Protein AF-A0ABD3D4W1-F1 (afdb_monomer)

Foldseek 3Di:
DDDPPPPDDDPDDCPVPDDPDDDDPDDDDDDDDDDDDDDDDDDDDDDDDDDDDDPDDDCDDDDDPPDDPDDPPPPDPPPDDDDPCDVVNVVVVVVVVVVVVVVVVVVVVVVVVVVVVVVVVVVVVVPDDDDDDPDPDPPPWDKAWEWEDDPPDIDIDIDTQPDFQLVVLVVVCVVVVHDSVQKFKDFPNHTRDRRDGNVNVVDHHHGYIYIDGDDD

Sequence (216 aa):
MDDPNEEFEPLFDYTRIQPVEFVCIDDDPDDSIFIPKKRKLSDSEEEKKEKKDVNVIDCDDKEDDEKDWLPPPKDLNYNPKTYEEDSTLKALRLKRRELASITESADEMIRAVEESVRKNLSAALQSSPEPKPVTKKTVERSKIVISIQEKETLKQFRVYKDDKFERLFKMYADRSKLDVKNLVFCFDGDKVSPAGTPDSLGMEDDDIIEVNVKSS

Organism: NCBI:txid1961234

pLDDT: mean 72.59, std 22.04, range [27.38, 97.12]

Radius of gyration: 36.32 Å; Cα contacts (8 Å, |Δi|>4): 130; chains: 1; bounding box: 86×100×62 Å

InterPro domains:
  IPR022617 Rad60/SUMO-like domain [PF11976] (144-212)
  IPR029071 Ubiquitin-like domain superfamily [SSF54236] (128-213)

Secondary structure (DSSP, 8-state):
---TT-S---SS-GGGTS-S--------------PPP----------------------------TT--SPPPP--------PPPPHHHHHHHHHHHHHHHHHHHHHHHHHHHHHHHHHHHHHHTTS---------------EEEEEEEETTEEEEEEEETTS-HHHHHHHHHHHHT--GGGEEEEETTEE--TT--HHHHT--SS-EEEEEE---

Solvent-accessible surface area (backbone atoms only — not comparable to full-atom values): 14628 Å² total; per-residue (Å²): 142,79,69,93,81,76,80,68,84,70,96,63,81,55,85,86,71,62,72,93,75,78,78,80,89,70,97,75,97,82,86,89,84,89,84,88,82,87,88,87,80,87,87,88,88,82,92,84,92,80,88,79,86,82,79,81,78,82,85,74,90,76,85,90,74,91,80,67,98,60,81,78,82,75,89,68,86,71,76,81,72,83,70,74,76,52,67,65,62,51,50,51,54,50,52,54,51,53,53,51,55,50,53,56,54,50,54,51,53,52,51,52,52,51,50,51,50,52,52,53,54,56,54,62,69,74,75,65,82,87,85,80,92,79,76,83,64,85,71,86,73,56,68,34,38,37,28,37,37,47,94,88,48,77,46,79,46,80,46,40,36,84,45,46,36,46,61,56,49,47,58,47,20,71,70,73,74,47,64,62,87,43,52,44,45,26,43,99,84,42,76,62,54,49,86,40,29,41,54,85,69,70,62,56,71,68,41,65,33,42,51,47,72,61,82,129

Structure (mmCIF, N/CA/C/O backbone):
data_AF-A0ABD3D4W1-F1
#
_entry.id   AF-A0ABD3D4W1-F1
#
loop_
_atom_site.group_PDB
_atom_site.id
_atom_site.type_symbol
_atom_site.label_atom_id
_atom_site.label_alt_id
_atom_site.label_comp_id
_atom_site.label_asym_id
_atom_site.label_entity_id
_atom_site.label_seq_id
_atom_site.pdbx_PDB_ins_code
_atom_site.Cartn_x
_atom_site.Cartn_y
_atom_site.Cartn_z
_atom_site.occupancy
_atom_site.B_iso_or_equiv
_atom_site.auth_seq_id
_atom_site.auth_comp_id
_atom_site.auth_asym_id
_atom_site.auth_atom_id
_atom_site.pdbx_PDB_model_num
ATOM 1 N N . MET A 1 1 ? 1.641 25.824 36.115 1.00 43.53 1 MET A N 1
ATOM 2 C CA . MET A 1 1 ? 2.038 27.243 36.186 1.00 43.53 1 MET A CA 1
ATOM 3 C C . MET A 1 1 ? 3.064 27.395 35.100 1.00 43.53 1 MET A C 1
ATOM 5 O O . MET A 1 1 ? 4.192 26.967 35.295 1.00 43.53 1 MET A O 1
ATOM 9 N N . ASP A 1 2 ? 2.604 27.840 33.944 1.00 49.03 2 ASP A N 1
ATOM 10 C CA . ASP A 1 2 ? 3.265 27.627 32.666 1.00 49.03 2 ASP A CA 1
ATOM 11 C C . ASP A 1 2 ? 3.249 29.002 31.997 1.00 49.03 2 ASP A C 1
ATOM 13 O O . ASP A 1 2 ? 2.173 29.529 31.705 1.00 49.03 2 ASP A O 1
ATOM 17 N N . ASP A 1 3 ? 4.413 29.646 31.919 1.00 59.91 3 ASP A N 1
ATOM 18 C CA . ASP A 1 3 ? 4.513 31.054 31.534 1.00 59.91 3 ASP A CA 1
ATOM 19 C C . ASP A 1 3 ? 4.422 31.188 30.002 1.00 59.91 3 ASP A C 1
ATOM 21 O O . ASP A 1 3 ? 5.289 30.677 29.291 1.00 59.91 3 ASP A O 1
ATOM 25 N N . PRO A 1 4 ? 3.415 31.893 29.449 1.00 59.75 4 PRO A N 1
ATOM 26 C CA . PRO A 1 4 ? 3.169 31.948 28.003 1.00 59.75 4 PRO A CA 1
ATOM 27 C C . PRO A 1 4 ? 4.172 32.831 27.234 1.00 59.75 4 PRO A C 1
ATOM 29 O O . PRO A 1 4 ? 3.931 33.167 26.080 1.00 59.75 4 PRO A O 1
ATOM 32 N N . ASN A 1 5 ? 5.275 33.234 27.872 1.00 59.19 5 ASN A N 1
ATOM 33 C CA . ASN A 1 5 ? 6.341 34.055 27.293 1.00 59.19 5 ASN A CA 1
ATOM 34 C C . ASN A 1 5 ? 7.654 33.276 27.073 1.00 59.19 5 ASN A C 1
ATOM 36 O O . ASN A 1 5 ? 8.629 33.869 26.623 1.00 59.19 5 ASN A O 1
ATOM 40 N N . GLU A 1 6 ? 7.708 31.978 27.396 1.00 57.28 6 GLU A N 1
ATOM 41 C CA . GLU A 1 6 ? 8.923 31.150 27.256 1.00 57.28 6 GLU A CA 1
ATOM 42 C C . GLU A 1 6 ? 8.988 30.395 25.902 1.00 57.28 6 GLU A C 1
ATOM 44 O O . GLU A 1 6 ? 9.827 29.518 25.690 1.00 57.28 6 GLU A O 1
ATOM 49 N N . GLU A 1 7 ? 8.126 30.757 24.942 1.00 61.84 7 GLU A N 1
ATOM 50 C CA . GLU A 1 7 ? 8.152 30.227 23.573 1.00 61.84 7 GLU A CA 1
ATOM 51 C C . GLU A 1 7 ? 9.265 30.866 22.717 1.00 61.84 7 GLU A C 1
ATOM 53 O O . GLU A 1 7 ? 9.063 31.835 21.991 1.00 61.84 7 GLU A O 1
ATOM 58 N N . PHE A 1 8 ? 10.431 30.215 22.757 1.00 58.78 8 PHE A N 1
ATOM 59 C CA . PHE A 1 8 ? 11.504 30.251 21.752 1.00 58.78 8 PHE A CA 1
ATOM 60 C C . PHE A 1 8 ? 12.235 31.591 21.539 1.00 58.78 8 PHE A C 1
ATOM 62 O O . PHE A 1 8 ? 11.973 32.335 20.592 1.00 58.78 8 PHE A O 1
ATOM 69 N N . GLU A 1 9 ? 13.312 31.804 22.306 1.00 66.00 9 GLU A N 1
ATOM 70 C CA . GLU A 1 9 ? 14.408 32.671 21.851 1.00 66.00 9 GLU A CA 1
ATOM 71 C C . GLU A 1 9 ? 14.934 32.187 20.477 1.00 66.00 9 GLU A C 1
ATOM 73 O O . GLU A 1 9 ? 15.235 30.996 20.320 1.00 66.00 9 GLU A O 1
ATOM 78 N N . PRO A 1 10 ? 15.073 33.066 19.464 1.00 71.69 10 PRO A N 1
ATOM 79 C CA . PRO A 1 10 ? 15.581 32.663 18.157 1.00 71.69 10 PRO A CA 1
ATOM 80 C C . PRO A 1 10 ? 17.016 32.125 18.223 1.00 71.69 10 PRO A C 1
ATOM 82 O O . PRO A 1 10 ? 17.944 32.834 18.607 1.00 71.69 10 PRO A O 1
ATOM 85 N N . LEU A 1 11 ? 17.221 30.894 17.738 1.00 73.44 11 LEU A N 1
ATOM 86 C CA . LEU A 1 11 ? 18.540 30.241 17.652 1.00 73.44 11 LEU A CA 1
ATOM 87 C C . LEU A 1 11 ? 19.570 31.038 16.817 1.00 73.44 11 LEU A C 1
ATOM 89 O O . LEU A 1 11 ? 20.776 30.813 16.932 1.00 73.44 11 LEU A O 1
ATOM 93 N N . PHE A 1 12 ? 19.101 31.970 15.983 1.00 65.25 12 PHE A N 1
ATOM 94 C CA . PHE A 1 12 ? 19.920 32.861 15.169 1.00 65.25 12 PHE A CA 1
ATOM 95 C C . PHE A 1 12 ? 19.503 34.321 15.376 1.00 65.25 12 PHE A C 1
ATOM 97 O O . PHE A 1 12 ? 18.323 34.663 15.326 1.00 65.25 12 PHE A O 1
ATOM 104 N N . ASP A 1 13 ? 20.492 35.192 15.569 1.00 76.44 13 ASP A N 1
ATOM 105 C CA . ASP A 1 13 ? 20.298 36.634 15.721 1.00 76.44 13 ASP A CA 1
ATOM 106 C C . ASP A 1 13 ? 20.050 37.308 14.359 1.00 76.44 13 ASP A C 1
ATOM 108 O O . ASP A 1 13 ? 20.982 37.629 13.615 1.00 76.44 13 ASP A O 1
ATOM 112 N N . TYR A 1 14 ? 18.774 37.543 14.050 1.00 71.50 14 TYR A N 1
ATOM 113 C CA . TYR A 1 14 ? 18.337 38.195 12.814 1.00 71.50 14 TYR A CA 1
ATOM 114 C C . TYR A 1 14 ? 18.565 39.717 12.779 1.00 71.50 14 TYR A C 1
ATOM 116 O O . TYR A 1 14 ? 18.449 40.310 11.704 1.00 71.50 14 TYR A O 1
ATOM 124 N N . THR A 1 15 ? 18.944 40.368 13.891 1.00 70.06 15 THR A N 1
ATOM 125 C CA . THR A 1 15 ? 19.114 41.841 13.938 1.00 70.06 15 THR A CA 1
ATOM 126 C C . THR A 1 15 ? 20.213 42.349 13.001 1.00 70.06 15 THR A C 1
ATOM 128 O O . THR A 1 15 ? 20.199 43.505 12.587 1.00 70.06 15 THR A O 1
ATOM 131 N N . ARG A 1 16 ? 21.148 41.469 12.621 1.00 69.44 16 ARG A N 1
ATOM 132 C CA . ARG A 1 16 ? 22.253 41.747 11.691 1.00 69.44 16 ARG A CA 1
ATOM 133 C C . ARG A 1 16 ? 21.932 41.470 10.217 1.00 69.44 16 ARG A C 1
ATOM 135 O O . ARG A 1 16 ? 22.814 41.652 9.382 1.00 69.44 16 ARG A O 1
ATOM 142 N N . ILE A 1 17 ? 20.719 41.006 9.898 1.00 62.66 1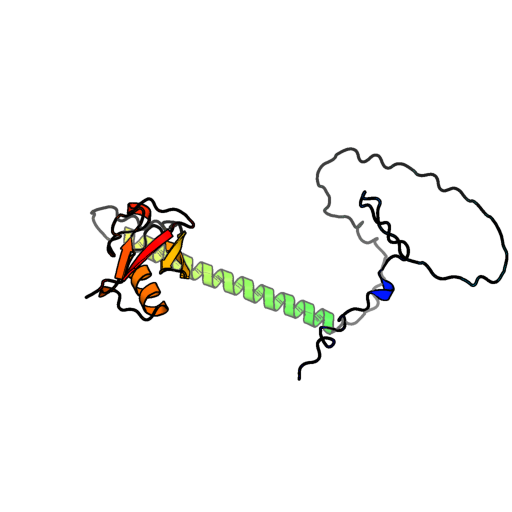7 ILE A N 1
ATOM 143 C CA . ILE A 1 17 ? 20.343 40.537 8.548 1.00 62.66 17 ILE A CA 1
ATOM 144 C C . ILE A 1 17 ? 19.044 41.172 8.020 1.00 62.66 17 ILE A C 1
ATOM 146 O O . ILE A 1 17 ? 18.783 41.112 6.821 1.00 62.66 17 ILE A O 1
ATOM 150 N N . GLN A 1 18 ? 18.229 41.797 8.875 1.00 60.06 18 GLN A N 1
ATOM 151 C CA . GLN A 1 18 ? 17.036 42.519 8.426 1.00 60.06 18 GLN A CA 1
ATOM 152 C C . G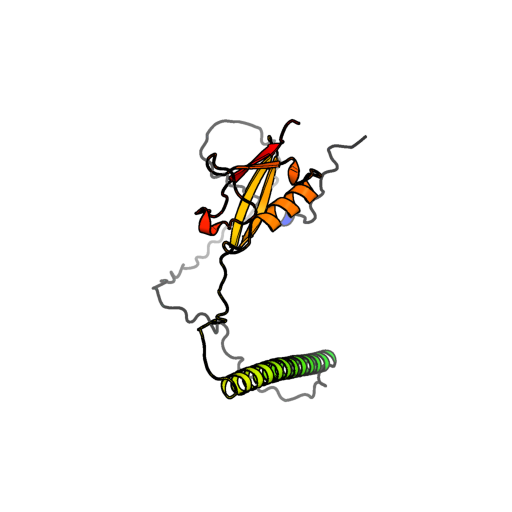LN A 1 18 ? 17.410 43.859 7.757 1.00 60.06 18 GLN A C 1
ATOM 154 O O . GLN A 1 18 ? 18.154 44.645 8.351 1.00 60.06 18 GLN A O 1
ATOM 159 N N . PRO A 1 19 ? 16.901 44.161 6.545 1.00 63.44 19 PRO A N 1
ATOM 160 C CA . PRO A 1 19 ? 17.064 45.477 5.939 1.00 63.44 19 PRO A CA 1
ATOM 161 C C . PRO A 1 19 ? 16.278 46.529 6.734 1.00 63.44 19 PRO A C 1
ATOM 163 O O . PRO A 1 19 ? 15.144 46.299 7.144 1.00 63.44 19 PRO A O 1
ATOM 166 N N . VAL A 1 20 ? 16.881 47.705 6.927 1.00 59.28 20 VAL A N 1
ATOM 167 C CA . VAL A 1 20 ? 16.310 48.808 7.731 1.00 59.28 20 VAL A CA 1
ATOM 168 C C . VAL A 1 20 ? 15.102 49.472 7.047 1.00 59.28 20 VAL A C 1
ATOM 170 O O . VAL A 1 20 ? 14.309 50.146 7.701 1.00 59.28 20 VAL A O 1
ATOM 173 N N . GLU A 1 21 ? 14.944 49.271 5.740 1.00 56.22 21 GLU A N 1
ATOM 174 C CA . GLU A 1 21 ? 13.877 49.840 4.917 1.00 56.22 21 GLU A CA 1
ATOM 175 C C . GLU A 1 21 ? 12.943 48.720 4.435 1.00 56.22 21 GLU A C 1
ATOM 177 O O . GLU A 1 21 ? 13.136 48.120 3.378 1.00 56.22 21 GLU A O 1
ATOM 182 N N . PHE A 1 22 ? 11.951 48.392 5.267 1.00 50.75 22 PHE A N 1
ATOM 183 C CA . PHE A 1 22 ? 10.931 47.393 4.953 1.00 50.75 22 PHE A CA 1
ATOM 184 C C . PHE A 1 22 ? 9.854 48.026 4.063 1.00 50.75 22 PHE A C 1
ATOM 186 O O . PHE A 1 22 ? 8.933 48.685 4.547 1.00 50.75 22 PHE A O 1
ATOM 193 N N . VAL A 1 23 ? 9.990 47.859 2.747 1.00 49.91 23 VAL A N 1
ATOM 194 C CA . VAL A 1 23 ? 9.000 48.341 1.777 1.00 49.91 23 VAL A CA 1
ATOM 195 C C . VAL A 1 23 ? 7.825 47.362 1.744 1.00 49.91 23 VAL A C 1
ATOM 197 O O . VAL A 1 23 ? 7.883 46.346 1.053 1.00 49.91 23 VAL A O 1
ATOM 200 N N . CYS A 1 24 ? 6.756 47.662 2.485 1.00 43.84 24 CYS 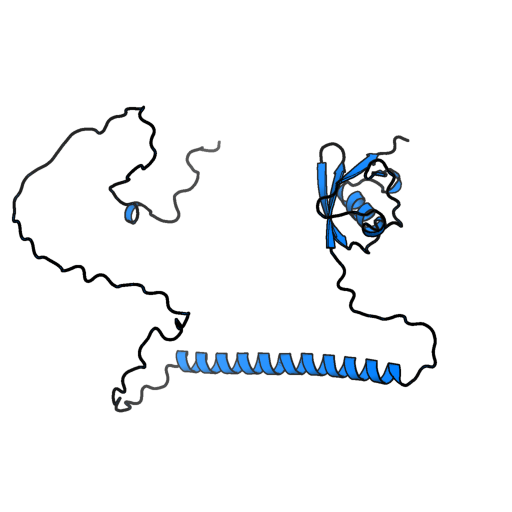A N 1
ATOM 201 C CA . CYS A 1 24 ? 5.478 46.972 2.313 1.00 43.84 24 CYS A CA 1
ATOM 202 C C . CYS A 1 24 ? 4.941 47.257 0.902 1.00 43.84 24 CYS A C 1
ATOM 204 O O . CYS A 1 24 ? 4.532 48.380 0.613 1.00 43.84 24 CYS A O 1
ATOM 206 N N . ILE A 1 25 ? 4.950 46.243 0.036 1.00 49.16 25 ILE A N 1
ATOM 207 C CA . ILE A 1 25 ? 4.236 46.247 -1.245 1.00 49.16 25 ILE A CA 1
ATOM 208 C C . ILE A 1 25 ? 2.981 45.391 -1.051 1.00 49.16 25 ILE A C 1
ATOM 210 O O . ILE A 1 25 ? 2.917 44.256 -1.507 1.00 49.16 25 ILE A O 1
ATOM 214 N N . ASP A 1 26 ? 2.017 45.955 -0.329 1.00 43.00 26 ASP A N 1
ATOM 215 C CA . ASP A 1 26 ? 0.630 45.496 -0.252 1.00 43.00 26 ASP A CA 1
ATOM 216 C C . ASP A 1 26 ? -0.263 46.746 -0.285 1.00 43.00 26 ASP A C 1
ATOM 218 O O . ASP A 1 26 ? 0.057 47.767 0.329 1.00 43.00 26 ASP A O 1
ATOM 222 N N . ASP A 1 27 ? -1.325 46.696 -1.088 1.00 52.53 27 ASP A N 1
ATOM 223 C CA . ASP A 1 27 ? -1.977 47.873 -1.685 1.00 52.53 27 ASP A CA 1
ATOM 224 C C . ASP A 1 27 ? -3.339 48.176 -1.026 1.00 52.53 27 ASP A C 1
ATOM 226 O O . ASP A 1 27 ? -4.375 48.184 -1.689 1.00 52.53 27 ASP A O 1
ATOM 230 N N . ASP A 1 28 ? -3.343 48.374 0.301 1.00 53.50 28 ASP A N 1
ATOM 231 C CA . ASP A 1 28 ? -4.562 48.603 1.101 1.00 53.50 28 ASP A CA 1
ATOM 232 C C . ASP A 1 28 ? -4.411 49.813 2.067 1.00 53.50 28 ASP A C 1
ATOM 234 O O . ASP A 1 28 ? -3.527 49.803 2.931 1.00 53.50 28 ASP A O 1
ATOM 238 N N . PRO A 1 29 ? -5.217 50.893 1.936 1.00 48.88 29 PRO A N 1
ATOM 239 C CA . PRO A 1 29 ? -4.910 52.190 2.549 1.00 48.88 29 PRO A CA 1
ATOM 240 C C . PRO A 1 29 ? -5.742 52.554 3.800 1.00 48.88 29 PRO A C 1
ATOM 242 O O . PRO A 1 29 ? -6.366 53.616 3.815 1.00 48.88 29 PRO A O 1
ATOM 245 N N . ASP A 1 30 ? -5.728 51.745 4.867 1.00 50.22 30 ASP A N 1
ATOM 246 C CA . ASP A 1 30 ? -6.161 52.218 6.202 1.00 50.22 30 ASP A CA 1
ATOM 247 C C . ASP A 1 30 ? -5.627 51.349 7.366 1.00 50.22 30 ASP A C 1
ATOM 249 O O . ASP A 1 30 ? -6.155 50.276 7.641 1.00 50.22 30 ASP A O 1
ATOM 253 N N . ASP A 1 31 ? -4.585 51.815 8.070 1.00 40.12 31 ASP A N 1
ATOM 254 C CA . ASP A 1 31 ? -4.691 52.170 9.501 1.00 40.12 31 ASP A CA 1
ATOM 255 C C . ASP A 1 31 ? -3.446 52.962 9.978 1.00 40.12 31 ASP A C 1
ATOM 257 O O . ASP A 1 31 ? -2.369 52.899 9.382 1.00 40.12 31 ASP A O 1
ATOM 261 N N . SER A 1 32 ? -3.568 53.742 11.057 1.00 50.78 32 SER A N 1
ATOM 262 C CA . SER A 1 32 ? -2.521 54.675 11.524 1.00 50.78 32 SER A CA 1
ATOM 263 C C . SER A 1 32 ? -1.944 54.327 12.898 1.00 50.78 32 SER A C 1
ATOM 265 O O . SER A 1 32 ? -2.679 54.380 13.878 1.00 50.78 32 SER A O 1
ATOM 267 N N . ILE A 1 33 ? -0.611 54.178 13.041 1.00 38.72 33 ILE A N 1
ATOM 268 C CA . ILE A 1 33 ? 0.068 54.342 14.350 1.00 38.72 33 ILE A CA 1
ATOM 269 C C . ILE A 1 33 ? 1.526 54.871 14.268 1.00 38.72 33 ILE A C 1
ATOM 271 O O . ILE A 1 33 ? 2.430 54.285 13.686 1.00 38.72 33 ILE A O 1
ATOM 275 N N . PHE A 1 34 ? 1.716 56.028 14.912 1.00 37.28 34 PHE A N 1
ATOM 276 C CA . PHE A 1 34 ? 2.912 56.628 15.534 1.00 37.28 34 PHE A CA 1
ATOM 277 C C . PHE A 1 34 ? 4.344 56.133 15.216 1.00 37.28 34 PHE A C 1
ATOM 279 O O . PHE A 1 34 ? 4.812 55.139 15.764 1.00 37.28 34 PHE A O 1
ATOM 286 N N . ILE A 1 35 ? 5.141 57.027 14.607 1.00 42.09 35 ILE A N 1
ATOM 287 C CA . ILE A 1 35 ? 6.609 57.079 14.778 1.00 42.09 35 ILE A CA 1
ATOM 288 C C . ILE A 1 35 ? 6.973 58.233 15.748 1.00 42.09 35 ILE A C 1
ATOM 290 O O . ILE A 1 35 ? 6.678 59.398 15.449 1.00 42.09 35 ILE A O 1
ATOM 294 N N . PRO A 1 36 ? 7.602 57.973 16.915 1.00 35.47 36 PRO A N 1
ATOM 295 C CA . PRO A 1 36 ? 7.982 59.013 17.879 1.00 35.47 36 PRO A CA 1
ATOM 296 C C . PRO A 1 36 ? 9.224 59.836 17.466 1.00 35.47 36 PRO A C 1
ATOM 298 O O . PRO A 1 36 ? 9.997 59.482 16.581 1.00 35.47 36 PRO A O 1
ATOM 301 N N . LYS A 1 37 ? 9.403 61.004 18.102 1.00 38.66 37 LYS A N 1
ATOM 302 C CA . LYS A 1 37 ? 10.234 62.125 17.608 1.00 38.66 37 LYS A CA 1
ATOM 303 C C . LYS A 1 37 ? 11.656 62.223 18.195 1.00 38.66 37 LYS A C 1
ATOM 305 O O . LYS A 1 37 ? 11.811 62.236 19.410 1.00 38.66 37 LYS A O 1
ATOM 310 N N . LYS A 1 38 ? 12.604 62.616 17.320 1.00 33.72 38 LYS A N 1
ATOM 311 C CA . LYS A 1 38 ? 13.902 63.304 17.586 1.00 33.72 38 LYS A CA 1
ATOM 312 C C . LYS A 1 38 ? 14.990 62.459 18.292 1.00 33.72 38 LYS A C 1
ATOM 314 O O . LYS A 1 38 ? 14.743 61.778 19.274 1.00 33.72 38 LYS A O 1
ATOM 319 N N . ARG A 1 39 ? 16.269 62.564 17.908 1.00 32.22 39 ARG A N 1
ATOM 320 C CA . ARG A 1 39 ? 17.043 63.792 17.604 1.00 32.22 39 ARG A CA 1
ATOM 321 C C . ARG A 1 39 ? 18.070 63.574 16.481 1.00 32.22 39 ARG A C 1
ATOM 323 O O . ARG A 1 39 ? 18.621 62.489 16.370 1.00 32.22 39 ARG A O 1
ATOM 330 N N . LYS A 1 40 ? 18.394 64.643 15.744 1.00 35.31 40 LYS A N 1
ATOM 331 C CA . LYS A 1 40 ? 19.568 64.742 14.860 1.00 35.31 40 LYS A CA 1
ATOM 332 C C . LYS A 1 40 ? 20.513 65.822 15.401 1.00 35.31 40 LYS A C 1
ATOM 334 O O . LYS A 1 40 ? 20.040 66.863 15.854 1.00 35.31 40 LYS A O 1
ATOM 339 N N . LEU A 1 41 ? 21.815 65.557 15.349 1.00 31.28 41 LEU A N 1
ATOM 340 C CA . LEU A 1 41 ? 22.905 66.527 15.503 1.00 31.28 41 LEU A CA 1
ATOM 341 C C . LEU A 1 41 ? 23.650 66.637 14.155 1.00 31.28 41 LEU A C 1
ATOM 343 O O . LEU A 1 41 ? 23.483 65.773 13.292 1.00 31.28 41 LEU A O 1
ATOM 347 N N . SER A 1 42 ? 24.388 67.731 13.964 1.00 33.38 42 SER A N 1
ATOM 348 C CA . SER A 1 42 ? 25.247 68.031 12.800 1.00 33.38 42 SER A CA 1
ATOM 349 C C . SER A 1 42 ? 26.395 67.002 12.655 1.00 33.38 42 SER A C 1
ATOM 351 O O . SER A 1 42 ? 26.685 66.289 13.612 1.00 33.38 42 SER A O 1
ATOM 353 N N . ASP A 1 43 ? 27.047 66.818 11.497 1.00 27.38 43 ASP A N 1
ATOM 354 C CA . ASP A 1 43 ? 27.622 67.864 10.625 1.00 27.38 43 ASP A CA 1
ATOM 355 C C . ASP A 1 43 ? 27.829 67.454 9.132 1.00 27.38 43 ASP A C 1
ATOM 357 O O . ASP A 1 43 ? 27.278 66.455 8.670 1.00 27.38 43 ASP A O 1
ATOM 361 N N . SER A 1 44 ? 28.592 68.277 8.403 1.00 28.38 44 SER A N 1
ATOM 362 C CA . SER A 1 44 ? 28.905 68.344 6.953 1.00 28.38 44 SER A CA 1
ATOM 363 C C . SER A 1 44 ? 30.197 67.562 6.591 1.00 28.38 44 SER A C 1
ATOM 365 O O . SER A 1 44 ? 30.932 67.190 7.502 1.00 28.38 44 SER A O 1
ATOM 367 N N . GLU A 1 45 ? 30.624 67.275 5.348 1.00 30.05 45 GLU A N 1
ATOM 368 C CA . GLU A 1 45 ? 30.125 67.413 3.949 1.00 30.05 45 GLU A CA 1
ATOM 369 C C . GLU A 1 45 ? 30.737 66.223 3.124 1.00 30.05 45 GLU A C 1
ATOM 371 O O . GLU A 1 45 ? 31.143 65.250 3.757 1.00 30.05 45 GLU A O 1
ATOM 376 N N . GLU A 1 46 ? 30.848 66.072 1.791 1.00 29.83 46 GLU A N 1
ATOM 377 C CA . GLU A 1 46 ? 30.799 66.879 0.542 1.00 29.83 46 GLU A CA 1
ATOM 378 C C . GLU A 1 46 ? 30.048 66.051 -0.546 1.00 29.83 46 GLU A C 1
ATOM 380 O O . GLU A 1 46 ? 29.892 64.836 -0.398 1.00 29.83 46 GLU A O 1
ATOM 385 N N . GLU A 1 47 ? 29.633 66.632 -1.682 1.00 36.22 47 GLU A N 1
ATOM 386 C CA . GLU A 1 47 ? 29.345 65.825 -2.886 1.00 36.22 47 GLU A CA 1
ATOM 387 C C . GLU A 1 47 ? 30.636 65.313 -3.552 1.00 36.22 47 GLU A C 1
ATOM 389 O O . GLU A 1 47 ? 31.561 66.091 -3.775 1.00 36.22 47 GLU A O 1
ATOM 394 N N . LYS A 1 48 ? 30.613 64.085 -4.095 1.00 32.34 48 LYS A N 1
ATOM 395 C CA . LYS A 1 48 ? 31.250 63.817 -5.400 1.00 32.34 48 LYS A CA 1
ATOM 396 C C . LYS A 1 48 ? 30.564 62.692 -6.172 1.00 32.34 48 LYS A C 1
ATOM 398 O O . LYS A 1 48 ? 30.420 61.574 -5.689 1.00 32.34 48 LYS A O 1
ATOM 403 N N . LYS A 1 49 ? 30.141 63.011 -7.399 1.00 37.72 49 LYS A N 1
ATOM 404 C CA . LYS A 1 49 ? 29.576 62.065 -8.369 1.00 37.72 49 LYS A CA 1
ATOM 405 C C . LYS A 1 49 ? 30.695 61.560 -9.276 1.00 37.72 49 LYS A C 1
ATOM 407 O O . LYS A 1 49 ? 31.293 62.371 -9.977 1.00 37.72 49 LYS A O 1
ATOM 412 N N . GLU A 1 50 ? 30.883 60.250 -9.367 1.00 33.53 50 GLU A N 1
ATOM 413 C CA . GLU A 1 50 ? 31.530 59.633 -10.529 1.00 33.53 50 GLU A CA 1
ATOM 414 C C . GLU A 1 50 ? 30.596 58.599 -11.154 1.00 33.53 50 GLU A C 1
ATOM 416 O O . GLU A 1 50 ? 29.846 57.904 -10.467 1.00 33.53 50 GLU A O 1
ATOM 421 N N . LYS A 1 51 ? 30.589 58.562 -12.487 1.00 42.28 51 LYS A N 1
ATOM 422 C CA . LYS A 1 51 ? 29.696 57.714 -13.277 1.00 42.28 51 LYS A CA 1
ATOM 423 C C . LYS A 1 51 ? 30.354 56.354 -13.479 1.00 42.28 51 LYS A C 1
ATOM 425 O O . LYS A 1 51 ? 31.547 56.291 -13.762 1.00 42.28 51 LYS A O 1
ATOM 430 N N . LYS A 1 52 ? 29.565 55.284 -13.419 1.00 40.22 52 LYS A N 1
ATOM 431 C CA . LYS A 1 52 ? 29.922 54.001 -14.030 1.00 40.22 52 LYS A CA 1
ATOM 432 C C . LYS A 1 52 ? 28.949 53.737 -15.162 1.00 40.22 52 LYS A C 1
ATOM 434 O O . LYS A 1 52 ? 27.742 53.702 -14.930 1.00 40.22 52 LYS A O 1
ATOM 439 N N . ASP A 1 53 ? 29.479 53.583 -16.366 1.00 40.25 53 ASP A N 1
ATOM 440 C CA . ASP A 1 53 ? 28.685 53.217 -17.529 1.00 40.25 53 ASP A CA 1
ATOM 441 C C . ASP A 1 53 ? 28.149 51.791 -17.350 1.00 40.25 53 ASP A C 1
ATOM 443 O O . ASP A 1 53 ? 28.904 50.845 -17.110 1.00 40.25 53 ASP A O 1
ATOM 447 N N . VAL A 1 54 ? 26.826 51.644 -17.431 1.00 44.94 54 VAL A N 1
ATOM 448 C CA . VAL A 1 54 ? 26.163 50.339 -17.390 1.00 44.94 54 VAL A CA 1
ATOM 449 C C . VAL A 1 54 ? 26.306 49.712 -18.769 1.00 44.94 54 VAL A C 1
ATOM 451 O O . VAL A 1 54 ? 25.527 49.993 -19.678 1.00 44.94 54 VAL A O 1
ATOM 454 N N . ASN A 1 55 ? 27.328 48.875 -18.931 1.00 49.59 55 ASN A N 1
ATOM 455 C CA . ASN A 1 55 ? 27.477 48.072 -20.134 1.00 49.59 55 ASN A CA 1
ATOM 456 C C . ASN A 1 55 ? 26.438 46.943 -20.087 1.00 49.59 55 ASN A C 1
ATOM 458 O O . ASN A 1 55 ? 26.603 45.980 -19.338 1.00 49.59 55 ASN A O 1
ATOM 462 N N . VAL A 1 56 ? 25.343 47.101 -20.835 1.00 42.78 56 VAL A N 1
ATOM 463 C CA . VAL A 1 56 ? 24.271 46.102 -20.918 1.00 42.78 56 VAL A CA 1
ATOM 464 C C . VAL A 1 56 ? 24.847 44.823 -21.521 1.00 42.78 56 VAL A C 1
ATOM 466 O O . VAL A 1 56 ? 25.373 44.838 -22.632 1.00 42.78 56 VAL A O 1
ATOM 469 N N . ILE A 1 57 ? 24.773 43.727 -20.767 1.00 53.59 57 ILE A N 1
ATOM 470 C CA . ILE A 1 57 ? 25.084 42.391 -21.273 1.00 53.59 57 ILE A CA 1
ATOM 471 C C . ILE A 1 57 ? 23.821 41.888 -21.962 1.00 53.59 57 ILE A C 1
ATOM 473 O O . ILE A 1 57 ? 22.787 41.724 -21.318 1.00 53.59 57 ILE A O 1
ATOM 477 N N . ASP A 1 58 ? 23.915 41.696 -23.273 1.00 41.66 58 ASP A N 1
ATOM 478 C CA . ASP A 1 58 ? 22.841 41.143 -24.090 1.00 41.66 58 ASP A CA 1
ATOM 479 C C . ASP A 1 58 ? 22.828 39.620 -23.887 1.00 41.66 58 ASP A C 1
ATOM 481 O O . ASP A 1 58 ? 23.728 38.911 -24.347 1.00 41.66 58 ASP A O 1
ATOM 485 N N . CYS A 1 59 ? 21.869 39.123 -23.103 1.00 41.34 59 CYS A N 1
ATOM 486 C CA . CYS A 1 59 ? 21.742 37.702 -22.768 1.00 41.34 59 CYS A CA 1
ATOM 487 C C . CYS A 1 59 ? 21.019 36.945 -23.892 1.00 41.34 59 CYS A C 1
ATOM 489 O O . CYS A 1 59 ? 19.899 36.470 -23.710 1.00 41.34 59 CYS A O 1
ATOM 491 N N . ASP A 1 60 ? 21.659 36.881 -25.058 1.00 42.84 60 ASP A N 1
ATOM 492 C CA . ASP A 1 60 ? 21.140 36.198 -26.244 1.00 42.84 60 ASP A CA 1
ATOM 493 C C . ASP A 1 60 ? 21.221 34.666 -26.061 1.00 42.84 60 ASP A C 1
ATOM 495 O O . ASP A 1 60 ? 22.272 34.120 -25.711 1.00 42.84 60 ASP A O 1
ATOM 499 N N . ASP A 1 61 ? 20.088 33.987 -26.250 1.00 51.22 61 ASP A N 1
ATOM 500 C CA . ASP A 1 61 ? 19.802 32.632 -25.752 1.00 51.22 61 ASP A CA 1
ATOM 501 C C . ASP A 1 61 ? 20.682 31.543 -26.403 1.00 51.22 61 ASP A C 1
ATOM 503 O O . ASP A 1 61 ? 20.607 31.322 -27.618 1.00 51.22 61 ASP A O 1
ATOM 507 N N . LYS A 1 62 ? 21.537 30.871 -25.609 1.00 49.38 62 LYS A N 1
ATOM 508 C CA . LYS A 1 62 ? 22.423 29.775 -26.058 1.00 49.38 62 LYS A CA 1
ATOM 509 C C . LYS A 1 62 ? 22.615 28.676 -25.012 1.00 49.38 62 LYS A C 1
ATOM 511 O O . LYS A 1 62 ? 22.773 28.930 -23.823 1.00 49.38 62 LYS A O 1
ATOM 516 N N . GLU A 1 63 ? 22.627 27.445 -25.513 1.00 49.38 63 GLU A N 1
ATOM 517 C CA . GLU A 1 63 ? 22.413 26.198 -24.772 1.00 49.38 63 GLU A CA 1
ATOM 518 C C . GLU A 1 63 ? 23.583 25.775 -23.846 1.00 49.38 63 GLU A C 1
ATOM 520 O O . GLU A 1 63 ? 24.701 25.562 -24.304 1.00 49.38 63 GLU A O 1
ATOM 525 N N . ASP A 1 64 ? 23.278 25.604 -22.550 1.00 54.53 64 ASP A N 1
ATOM 526 C CA . ASP A 1 64 ? 23.819 24.633 -21.561 1.00 54.53 64 ASP A CA 1
ATOM 527 C C . ASP A 1 64 ? 25.260 24.070 -21.725 1.00 54.53 64 ASP A C 1
ATOM 529 O O . ASP A 1 64 ? 25.485 22.858 -21.677 1.00 54.53 64 ASP A O 1
ATOM 533 N N . ASP A 1 65 ? 26.264 24.950 -21.774 1.00 53.56 65 ASP A N 1
ATOM 534 C CA . ASP A 1 65 ? 27.687 24.602 -21.573 1.00 53.56 65 ASP A CA 1
ATOM 535 C C . ASP A 1 65 ? 28.222 25.061 -20.185 1.00 53.56 65 ASP A C 1
ATOM 537 O O . ASP A 1 65 ? 29.405 25.353 -20.002 1.00 53.56 65 ASP A O 1
ATOM 541 N N . GLU A 1 66 ? 27.363 25.106 -19.153 1.00 57.91 66 GLU A N 1
ATOM 542 C CA . GLU A 1 66 ? 27.681 25.594 -17.787 1.00 57.91 66 GLU A CA 1
ATOM 543 C C . GLU A 1 66 ? 28.619 24.683 -16.945 1.00 57.91 66 GLU A C 1
ATOM 545 O O . GLU A 1 66 ? 28.415 24.500 -15.741 1.00 57.91 66 GLU A O 1
ATOM 550 N N . LYS A 1 67 ? 29.635 24.043 -17.542 1.00 58.81 67 LYS A N 1
ATOM 551 C CA . LYS A 1 67 ? 30.370 22.932 -16.8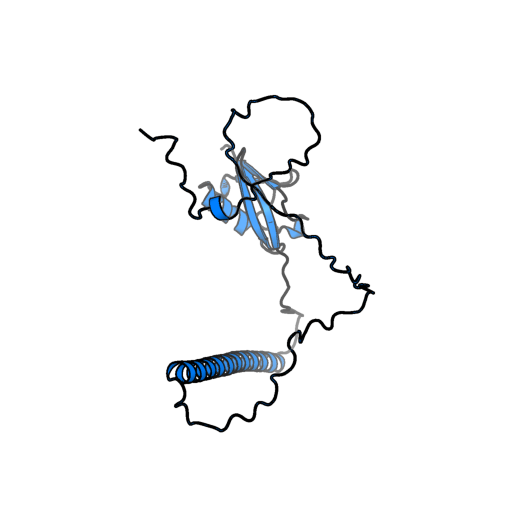91 1.00 58.81 67 LYS A CA 1
ATOM 552 C C . LYS A 1 67 ? 31.875 23.123 -16.679 1.00 58.81 67 LYS A C 1
ATOM 554 O O . LYS A 1 67 ? 32.489 22.231 -16.105 1.00 58.81 67 LYS A O 1
ATOM 559 N N . ASP A 1 68 ? 32.444 24.288 -17.004 1.00 65.75 68 ASP A N 1
ATOM 560 C CA . ASP A 1 68 ? 33.771 24.687 -16.491 1.00 65.75 68 ASP A CA 1
ATOM 561 C C . ASP A 1 68 ? 33.904 26.218 -16.307 1.00 65.75 68 ASP A C 1
ATOM 563 O O . ASP A 1 68 ? 34.604 26.930 -17.026 1.00 65.75 68 ASP A O 1
ATOM 567 N N . TRP A 1 69 ? 33.215 26.750 -15.290 1.00 73.25 69 TRP A N 1
ATOM 568 C CA . TRP A 1 69 ? 33.240 28.174 -14.901 1.00 73.25 69 TRP A CA 1
ATOM 569 C C . TRP A 1 69 ? 34.581 28.664 -14.307 1.00 73.25 69 TRP A C 1
ATOM 571 O O . TRP A 1 69 ? 34.684 29.808 -13.857 1.00 73.25 69 TRP A O 1
ATOM 581 N N . LEU A 1 70 ? 35.621 27.824 -14.286 1.00 73.88 70 LEU A N 1
ATOM 582 C CA . LEU A 1 70 ? 36.962 28.172 -13.820 1.00 73.88 70 LEU A CA 1
ATOM 583 C C . LEU A 1 70 ? 37.980 27.966 -14.952 1.00 73.88 70 LEU A C 1
ATOM 585 O O . LEU A 1 70 ? 38.106 26.852 -15.454 1.00 73.88 70 LEU A O 1
ATOM 589 N N . PRO A 1 71 ? 38.769 28.990 -15.336 1.00 70.50 71 PRO A N 1
ATOM 590 C CA . PRO A 1 71 ? 39.860 28.778 -16.278 1.00 70.50 71 PRO A CA 1
ATOM 591 C C . PRO A 1 71 ? 40.896 27.818 -15.667 1.00 70.50 71 PRO A C 1
ATOM 593 O O . PRO A 1 71 ? 41.141 27.884 -14.455 1.00 70.50 71 PRO A O 1
ATOM 596 N N . PRO A 1 72 ? 41.549 26.963 -16.478 1.00 69.12 72 PRO A N 1
ATOM 597 C CA . PRO A 1 72 ? 42.521 25.999 -15.975 1.00 69.12 72 PRO A CA 1
ATOM 598 C C . PRO A 1 72 ? 43.633 26.701 -15.175 1.00 69.12 72 PRO A C 1
ATOM 600 O O . PRO A 1 72 ? 44.053 27.806 -15.550 1.00 69.12 72 PRO A O 1
ATOM 603 N N . PRO A 1 73 ? 44.128 26.093 -14.075 1.00 71.19 73 PRO A N 1
ATOM 604 C CA . PRO A 1 73 ? 45.186 26.681 -13.265 1.00 71.19 73 PRO A CA 1
ATOM 605 C C . PRO A 1 73 ? 46.389 27.061 -14.129 1.00 71.19 73 PRO A C 1
ATOM 607 O O . PRO A 1 73 ? 46.932 26.231 -14.851 1.00 71.19 73 PRO A O 1
ATOM 610 N N . LYS A 1 74 ? 46.802 28.329 -14.059 1.00 70.75 74 LYS A N 1
ATOM 611 C CA . LYS A 1 74 ? 47.958 28.825 -14.817 1.00 70.75 74 LYS A CA 1
ATOM 612 C C . LYS A 1 74 ? 49.205 28.046 -14.404 1.00 70.75 74 LYS A C 1
ATOM 614 O O . LYS A 1 74 ? 49.460 27.935 -13.204 1.00 70.75 74 LYS A O 1
ATOM 619 N N . ASP A 1 75 ? 49.996 27.603 -15.382 1.00 58.00 75 ASP A N 1
ATOM 620 C CA . ASP A 1 75 ? 51.265 26.888 -15.189 1.00 58.00 75 ASP A CA 1
ATOM 621 C C . ASP A 1 75 ? 52.333 27.772 -14.522 1.00 58.00 75 ASP A C 1
ATOM 623 O O . ASP A 1 75 ? 53.293 28.254 -15.129 1.00 58.00 75 ASP A O 1
ATOM 627 N N . LEU A 1 76 ? 52.166 27.997 -13.222 1.00 55.19 76 LEU A N 1
ATOM 628 C CA . LEU A 1 76 ? 53.207 28.521 -12.360 1.00 55.19 76 LEU A CA 1
ATOM 629 C C . LEU A 1 76 ? 54.280 27.441 -12.233 1.00 55.19 76 LEU A C 1
ATOM 631 O O . LEU A 1 76 ? 54.024 26.354 -11.716 1.00 55.19 76 LEU A O 1
ATOM 635 N N . ASN A 1 77 ? 55.492 27.757 -12.691 1.00 63.16 77 ASN A N 1
ATOM 636 C CA . ASN A 1 77 ? 56.665 26.893 -12.587 1.00 63.16 77 ASN A CA 1
ATOM 637 C C . ASN A 1 77 ? 57.106 26.758 -11.114 1.00 63.16 77 ASN A C 1
ATOM 639 O O . ASN A 1 77 ? 58.051 27.406 -10.654 1.00 63.16 77 ASN A O 1
ATOM 643 N N . TYR A 1 78 ? 56.365 25.951 -10.354 1.00 56.56 78 TYR A N 1
ATOM 644 C CA . TYR A 1 78 ? 56.626 25.649 -8.955 1.00 56.56 78 TYR A CA 1
ATOM 645 C C . TYR A 1 78 ? 57.883 24.789 -8.839 1.00 56.56 78 TYR A C 1
ATOM 647 O O . TYR A 1 78 ? 57.837 23.564 -8.923 1.00 56.56 78 TYR A O 1
ATOM 655 N N . ASN A 1 79 ? 59.012 25.453 -8.589 1.00 58.12 79 ASN A N 1
ATOM 656 C CA . ASN A 1 79 ? 60.244 24.804 -8.159 1.00 58.12 79 ASN A CA 1
ATOM 657 C C . ASN A 1 79 ? 59.938 23.924 -6.922 1.00 58.12 79 ASN A C 1
ATOM 659 O O . ASN A 1 79 ? 59.522 24.477 -5.893 1.00 58.12 79 ASN A O 1
ATOM 663 N N . PRO A 1 80 ? 60.075 22.585 -7.010 1.00 50.66 80 PRO A N 1
ATOM 664 C CA . PRO A 1 80 ? 59.499 21.661 -6.041 1.00 50.66 80 PRO A CA 1
ATOM 665 C C . PRO A 1 80 ? 60.323 21.622 -4.752 1.00 50.66 80 PRO A C 1
ATOM 667 O O . PRO A 1 80 ? 61.108 20.708 -4.501 1.00 50.66 80 PRO A O 1
ATOM 670 N N . LYS A 1 81 ? 60.092 22.609 -3.881 1.00 53.59 81 LYS A N 1
ATOM 671 C CA . LYS A 1 81 ? 60.383 22.456 -2.456 1.00 53.59 81 LYS A CA 1
ATOM 672 C C . LYS A 1 81 ? 59.601 21.246 -1.961 1.00 53.59 81 LYS A C 1
ATOM 674 O O . LYS A 1 81 ? 58.384 21.186 -2.118 1.00 53.59 81 LYS A O 1
ATOM 679 N N . THR A 1 82 ? 60.310 20.287 -1.380 1.00 57.56 82 THR A N 1
ATOM 680 C CA . THR A 1 82 ? 59.733 19.064 -0.828 1.00 57.56 82 THR A CA 1
ATOM 681 C C . THR A 1 82 ? 58.953 19.386 0.442 1.00 57.56 82 THR A C 1
ATOM 683 O O . THR A 1 82 ? 59.465 19.250 1.552 1.00 57.56 82 THR A O 1
ATOM 686 N N . TYR A 1 83 ? 57.707 19.821 0.273 1.00 57.25 83 TYR A N 1
ATOM 687 C CA . TYR A 1 83 ? 56.691 19.630 1.296 1.00 57.25 83 TYR A CA 1
ATOM 688 C C . TYR A 1 83 ? 56.565 18.118 1.507 1.00 57.25 83 TYR A C 1
ATOM 690 O O . TYR A 1 83 ? 56.267 17.388 0.558 1.00 57.25 83 TYR A O 1
ATOM 698 N N . GLU A 1 84 ? 56.844 17.635 2.720 1.00 65.69 84 GLU A N 1
ATOM 699 C CA . GLU A 1 84 ? 56.411 16.288 3.092 1.00 65.69 84 GLU A CA 1
ATOM 700 C C . GLU A 1 84 ? 54.895 16.214 2.874 1.00 65.69 84 GLU A C 1
ATOM 702 O O . GLU A 1 84 ? 54.187 17.165 3.202 1.00 65.69 84 GLU A O 1
ATOM 707 N N . GLU A 1 85 ? 54.392 15.129 2.275 1.00 67.38 85 GLU A N 1
ATOM 708 C CA . GLU A 1 85 ? 52.950 14.992 2.051 1.00 67.38 85 GLU A CA 1
ATOM 709 C C . GLU A 1 85 ? 52.207 15.148 3.381 1.00 67.38 85 GLU A C 1
ATOM 711 O O . GLU A 1 85 ? 52.384 14.302 4.264 1.00 67.38 85 GLU A O 1
ATOM 716 N N . ASP A 1 86 ? 51.358 16.177 3.500 1.00 81.75 86 ASP A N 1
ATOM 717 C CA . ASP A 1 86 ? 50.564 16.417 4.706 1.00 81.75 86 ASP A CA 1
ATOM 718 C C . ASP A 1 86 ? 49.925 15.105 5.170 1.00 81.75 86 ASP A C 1
ATOM 720 O O . ASP A 1 86 ? 49.188 14.451 4.424 1.00 81.75 86 ASP A O 1
ATOM 724 N N . SER A 1 87 ? 50.218 14.695 6.406 1.00 89.62 87 SER A N 1
ATOM 725 C CA . SER A 1 87 ? 49.808 13.381 6.924 1.00 89.62 87 SER A CA 1
ATOM 726 C C . SER A 1 87 ? 48.285 13.176 6.823 1.00 89.62 87 SER A C 1
ATOM 728 O O . SER A 1 87 ? 47.801 12.089 6.503 1.00 89.62 87 SER A O 1
ATOM 730 N N . THR A 1 88 ? 47.528 14.267 6.969 1.00 92.06 88 THR A N 1
ATOM 731 C CA . THR A 1 88 ? 46.083 14.359 6.725 1.00 92.06 88 THR A CA 1
ATOM 732 C C . THR A 1 88 ? 45.705 14.074 5.267 1.00 92.06 88 THR A C 1
ATOM 734 O O . THR A 1 88 ? 44.849 13.227 5.018 1.00 92.06 88 THR A O 1
ATOM 737 N N . LEU A 1 89 ? 46.356 14.718 4.293 1.00 90.56 89 LEU A N 1
ATOM 738 C CA . LEU A 1 89 ? 46.143 14.521 2.853 1.00 90.56 89 LEU A CA 1
ATOM 739 C C . LEU A 1 89 ? 46.469 13.080 2.429 1.00 90.56 89 LEU A C 1
ATOM 741 O O . LEU A 1 89 ? 45.735 12.467 1.649 1.00 90.56 89 LEU A O 1
ATOM 745 N N . LYS A 1 90 ? 47.542 12.515 2.990 1.00 92.75 90 LYS A N 1
ATOM 746 C CA . LYS A 1 90 ? 47.966 11.127 2.779 1.00 92.75 90 LYS A CA 1
ATOM 747 C C . LYS A 1 90 ? 46.958 10.123 3.342 1.00 92.75 90 LYS A C 1
ATOM 749 O O . LYS A 1 90 ? 46.579 9.183 2.640 1.00 92.75 90 LYS A O 1
ATOM 754 N N . ALA A 1 91 ? 46.456 10.356 4.556 1.00 94.50 91 ALA A N 1
ATOM 755 C CA . ALA A 1 91 ? 45.377 9.567 5.147 1.00 94.50 91 ALA A CA 1
ATOM 756 C C . ALA A 1 91 ? 44.073 9.668 4.332 1.00 94.50 91 ALA A C 1
ATOM 758 O O . ALA A 1 91 ? 43.407 8.656 4.110 1.00 94.50 91 ALA A O 1
ATOM 759 N N . LEU A 1 92 ? 43.740 10.854 3.808 1.00 95.25 92 LEU A N 1
ATOM 760 C CA . LEU A 1 92 ? 42.561 11.066 2.962 1.00 95.25 92 LEU A CA 1
ATOM 761 C C . LEU A 1 92 ? 42.655 10.289 1.637 1.00 95.25 92 LEU A C 1
ATOM 763 O O . LEU A 1 92 ? 41.687 9.652 1.215 1.00 95.25 92 LEU A O 1
ATOM 767 N N . ARG A 1 93 ? 43.836 10.285 0.999 1.00 95.56 93 ARG A N 1
ATOM 768 C CA . ARG A 1 93 ? 44.126 9.476 -0.200 1.00 95.56 93 ARG A CA 1
ATOM 769 C C . ARG A 1 93 ? 44.026 7.976 0.083 1.00 95.56 93 ARG A C 1
ATOM 771 O O . ARG A 1 93 ? 43.471 7.247 -0.738 1.00 95.56 93 ARG A O 1
ATOM 778 N N . LEU A 1 94 ? 44.517 7.518 1.238 1.00 96.50 94 LEU A N 1
ATOM 779 C CA . LEU A 1 94 ? 44.390 6.120 1.654 1.00 96.50 94 LEU A CA 1
ATOM 780 C C . LEU A 1 94 ? 42.917 5.730 1.850 1.00 96.50 94 LEU A C 1
ATOM 782 O O . LEU A 1 94 ? 42.476 4.746 1.263 1.00 96.50 94 LEU A O 1
ATOM 786 N N . LYS A 1 95 ? 42.129 6.541 2.569 1.00 96.88 95 LYS A N 1
ATOM 787 C CA . LYS A 1 95 ? 40.695 6.284 2.789 1.00 96.88 95 LYS A CA 1
ATOM 788 C C . LYS A 1 95 ? 39.880 6.269 1.495 1.00 96.88 95 LYS A C 1
ATOM 790 O O . LYS A 1 95 ? 39.014 5.413 1.349 1.00 96.88 95 LYS A O 1
ATOM 795 N N . ARG A 1 96 ? 40.190 7.135 0.519 1.00 96.50 96 ARG A N 1
ATOM 796 C CA . ARG A 1 96 ? 39.582 7.056 -0.825 1.00 96.50 96 ARG A CA 1
ATOM 797 C C . ARG A 1 96 ? 39.877 5.722 -1.525 1.00 96.50 96 ARG A C 1
ATOM 799 O O . ARG A 1 96 ? 38.977 5.167 -2.144 1.00 96.50 96 ARG A O 1
ATOM 806 N N . ARG A 1 97 ? 41.102 5.190 -1.407 1.00 96.69 97 ARG A N 1
ATOM 807 C CA . ARG A 1 97 ? 41.471 3.881 -1.980 1.00 96.69 97 ARG A CA 1
ATOM 808 C C . ARG A 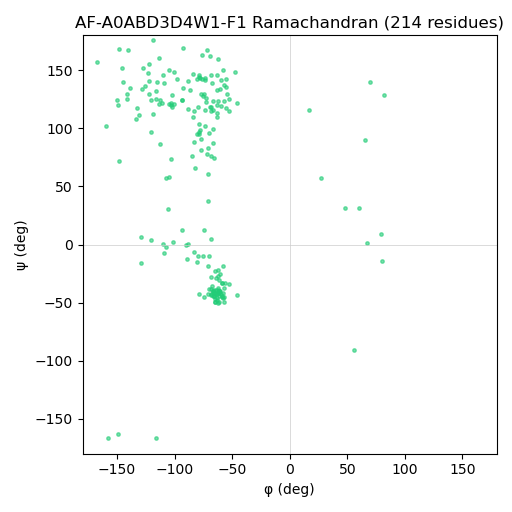1 97 ? 40.766 2.722 -1.273 1.00 96.69 97 ARG A C 1
ATOM 810 O O . ARG A 1 97 ? 40.268 1.831 -1.950 1.00 96.69 97 ARG A O 1
ATOM 817 N N . GLU A 1 98 ? 40.704 2.744 0.058 1.00 97.12 98 GLU A N 1
ATOM 818 C CA . GLU A 1 98 ? 39.974 1.734 0.837 1.00 97.12 98 GLU A CA 1
ATOM 819 C C . GLU A 1 98 ? 38.498 1.673 0.415 1.00 97.12 98 GLU A C 1
ATOM 821 O O . GLU A 1 98 ? 38.008 0.600 0.067 1.00 97.12 98 GLU A O 1
ATOM 826 N N . LEU A 1 99 ? 37.814 2.823 0.349 1.00 96.31 99 LEU A N 1
ATOM 827 C CA . LEU A 1 99 ? 36.416 2.900 -0.091 1.00 96.31 99 LEU A CA 1
ATOM 828 C C . LEU A 1 99 ? 36.216 2.369 -1.519 1.00 96.31 99 LEU A C 1
ATOM 830 O O . LEU A 1 99 ? 35.290 1.594 -1.736 1.00 96.31 99 LEU A O 1
ATOM 834 N N . ALA A 1 100 ? 37.107 2.704 -2.459 1.00 96.19 100 ALA A N 1
ATOM 835 C CA . ALA A 1 100 ? 37.049 2.178 -3.826 1.00 96.19 100 ALA A CA 1
ATOM 836 C C . ALA A 1 100 ? 37.187 0.640 -3.877 1.00 96.19 100 ALA A C 1
ATOM 838 O O . ALA A 1 100 ? 36.428 -0.025 -4.582 1.00 96.19 100 ALA A O 1
ATOM 839 N N . SER A 1 101 ? 38.094 0.060 -3.079 1.00 96.62 101 SER A N 1
ATOM 840 C CA . SER A 1 101 ? 38.239 -1.403 -2.989 1.00 96.62 101 SER A CA 1
ATOM 841 C C . SER A 1 101 ? 37.038 -2.096 -2.327 1.00 96.62 101 SER A C 1
ATOM 843 O O . SER A 1 101 ? 36.729 -3.240 -2.651 1.00 96.62 101 SER A O 1
ATOM 845 N N . ILE A 1 102 ? 36.317 -1.402 -1.436 1.00 95.12 102 ILE A N 1
ATOM 846 C CA . ILE A 1 102 ? 35.066 -1.901 -0.845 1.00 95.12 102 ILE A CA 1
ATOM 847 C C . ILE A 1 102 ? 33.938 -1.912 -1.885 1.00 95.12 102 ILE A C 1
ATOM 849 O O . ILE A 1 102 ? 33.209 -2.900 -1.955 1.00 95.12 102 ILE A O 1
ATOM 853 N N . THR A 1 103 ? 33.809 -0.872 -2.718 1.00 95.69 103 THR A N 1
ATOM 854 C CA . THR A 1 103 ? 32.793 -0.842 -3.788 1.00 95.69 103 THR A CA 1
ATOM 855 C C . THR A 1 103 ? 33.054 -1.894 -4.867 1.00 95.69 103 THR A C 1
ATOM 857 O O . THR A 1 103 ? 32.140 -2.630 -5.218 1.00 95.69 103 THR A O 1
ATOM 860 N N . GLU A 1 104 ? 34.304 -2.053 -5.315 1.00 95.00 104 GLU A N 1
ATOM 861 C CA . GLU A 1 104 ? 34.683 -3.074 -6.308 1.00 95.00 104 GLU A CA 1
ATOM 862 C C . GLU A 1 104 ? 34.402 -4.505 -5.803 1.00 95.00 104 GLU A C 1
ATOM 864 O O . GLU A 1 104 ? 33.863 -5.341 -6.528 1.00 95.00 104 GLU A O 1
ATOM 869 N N . SER A 1 105 ? 34.694 -4.767 -4.524 1.00 96.19 105 SER A N 1
ATOM 870 C CA . SER A 1 105 ? 34.397 -6.043 -3.858 1.00 96.19 105 SER A CA 1
ATOM 871 C C . SER A 1 105 ? 32.889 -6.310 -3.719 1.00 96.19 105 SER A C 1
ATOM 873 O O . SER A 1 105 ? 32.431 -7.439 -3.913 1.00 96.19 105 SER A O 1
ATOM 875 N N . ALA A 1 106 ? 32.093 -5.277 -3.421 1.00 96.31 106 ALA A N 1
ATOM 876 C CA . ALA A 1 106 ? 30.639 -5.395 -3.322 1.00 96.31 106 ALA A CA 1
ATOM 877 C C . ALA A 1 106 ? 29.991 -5.720 -4.680 1.00 96.31 106 ALA A C 1
ATOM 879 O O . ALA A 1 106 ? 29.160 -6.630 -4.754 1.00 96.31 106 ALA A O 1
ATOM 880 N N . ASP A 1 107 ? 30.412 -5.041 -5.751 1.00 96.38 107 ASP A N 1
ATOM 881 C CA . ASP A 1 107 ? 29.913 -5.274 -7.110 1.00 96.38 107 ASP A CA 1
ATOM 882 C C . ASP A 1 107 ? 30.205 -6.702 -7.596 1.00 96.38 107 ASP A C 1
ATOM 884 O 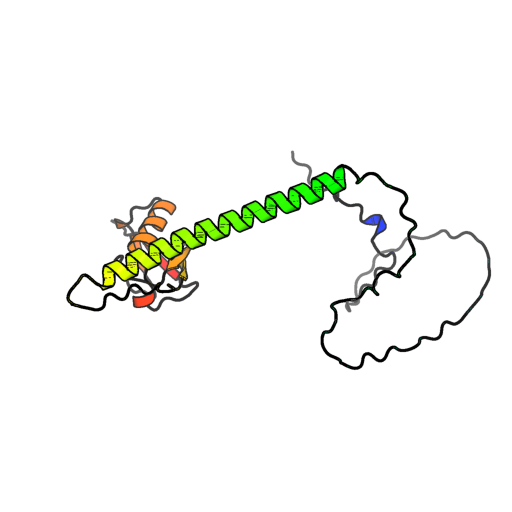O . ASP A 1 107 ? 29.343 -7.338 -8.207 1.00 96.38 107 ASP A O 1
ATOM 888 N N . GLU A 1 108 ? 31.390 -7.245 -7.297 1.00 96.31 108 GLU A N 1
ATOM 889 C CA . GLU A 1 108 ? 31.744 -8.622 -7.664 1.00 96.31 108 GLU A CA 1
ATOM 890 C C . GLU A 1 108 ? 30.918 -9.661 -6.885 1.00 96.31 108 GLU A C 1
ATOM 892 O O . GLU A 1 108 ? 30.461 -10.645 -7.469 1.00 96.31 108 GLU A O 1
ATOM 897 N N . MET A 1 109 ? 30.625 -9.431 -5.596 1.00 94.94 109 MET A N 1
ATOM 898 C CA . MET A 1 109 ? 29.715 -10.306 -4.839 1.00 94.94 109 MET A CA 1
ATOM 899 C C . MET A 1 109 ? 28.292 -10.305 -5.415 1.00 94.94 109 MET A C 1
ATOM 901 O O . MET A 1 109 ? 27.683 -11.371 -5.540 1.00 94.94 109 MET A O 1
ATOM 905 N N . ILE A 1 110 ? 27.764 -9.138 -5.802 1.00 95.44 110 ILE A N 1
ATOM 906 C CA . ILE A 1 110 ? 26.448 -9.025 -6.453 1.00 95.44 110 ILE A CA 1
ATOM 907 C C . ILE A 1 110 ? 26.461 -9.790 -7.784 1.00 95.44 110 ILE A C 1
ATOM 909 O O . ILE A 1 110 ? 25.605 -10.647 -8.018 1.00 95.44 110 ILE A O 1
ATOM 913 N N . ARG A 1 111 ? 27.480 -9.556 -8.618 1.00 95.75 111 ARG A N 1
ATOM 914 C CA . ARG A 1 111 ? 27.677 -10.209 -9.921 1.00 95.75 111 ARG A CA 1
ATOM 915 C C . ARG A 1 111 ? 27.767 -11.734 -9.811 1.00 95.75 111 ARG A C 1
ATOM 917 O O . ARG A 1 111 ? 27.152 -12.434 -10.618 1.00 95.75 111 ARG A O 1
ATOM 924 N N . ALA A 1 112 ? 28.466 -12.254 -8.802 1.00 94.44 112 ALA A N 1
ATOM 925 C CA . ALA A 1 112 ? 28.578 -13.687 -8.535 1.00 94.44 112 ALA A CA 1
ATOM 926 C C . ALA A 1 112 ? 27.238 -14.316 -8.105 1.00 94.44 112 ALA A C 1
ATOM 928 O O . ALA A 1 112 ? 26.890 -15.409 -8.564 1.00 94.44 112 ALA A O 1
ATOM 929 N N . VAL A 1 113 ? 26.448 -13.622 -7.273 1.00 92.12 113 VAL A N 1
ATOM 930 C CA . VAL A 1 113 ? 25.089 -14.060 -6.903 1.00 92.12 113 VAL A CA 1
ATOM 931 C C . VAL A 1 113 ? 24.173 -14.063 -8.126 1.00 92.12 113 VAL A C 1
ATOM 933 O O . VAL A 1 113 ? 23.502 -15.067 -8.375 1.00 92.12 113 VAL A O 1
ATOM 936 N N . GLU A 1 114 ? 24.179 -13.002 -8.938 1.00 91.88 114 GLU A N 1
ATOM 937 C CA . GLU A 1 114 ? 23.411 -12.969 -10.184 1.00 91.88 114 GLU A CA 1
ATOM 938 C C . GLU A 1 114 ? 23.803 -14.099 -11.143 1.00 91.88 114 GLU A C 1
ATOM 940 O O . GLU A 1 114 ? 22.933 -14.741 -11.728 1.00 91.88 114 GLU A O 1
ATOM 945 N N . GLU A 1 115 ? 25.100 -14.349 -11.342 1.00 91.75 115 GLU A N 1
ATOM 946 C CA . GLU A 1 115 ? 25.559 -15.392 -12.260 1.00 91.75 115 GLU A CA 1
ATOM 947 C C . GLU A 1 115 ? 25.192 -16.791 -11.747 1.00 91.75 115 GLU A C 1
ATOM 949 O O . GLU A 1 115 ? 24.789 -17.647 -12.535 1.00 91.75 115 GLU A O 1
ATOM 954 N N . SER A 1 116 ? 25.233 -17.009 -10.428 1.00 90.19 116 SER A N 1
ATOM 955 C CA . SER A 1 116 ? 24.722 -18.226 -9.794 1.00 90.19 116 SER A CA 1
ATOM 956 C C . SER A 1 116 ? 23.215 -18.398 -10.030 1.00 90.19 116 SER A C 1
ATOM 958 O O . SER A 1 116 ? 22.772 -19.479 -10.426 1.00 90.19 116 SER A O 1
ATOM 960 N N . VAL A 1 117 ? 22.413 -17.336 -9.892 1.00 90.56 117 VAL A N 1
ATOM 961 C CA . VAL A 1 117 ? 20.975 -17.370 -10.217 1.00 90.56 117 VAL A CA 1
ATOM 962 C C . VAL A 1 117 ? 20.750 -17.646 -11.709 1.00 90.56 117 VAL A C 1
ATOM 964 O O . VAL A 1 117 ? 19.967 -18.534 -12.044 1.00 90.56 117 VAL A O 1
ATOM 967 N N . ARG A 1 118 ? 21.479 -16.973 -12.613 1.00 88.06 118 ARG A N 1
ATOM 968 C CA . ARG A 1 118 ? 21.422 -17.213 -14.069 1.00 88.06 118 ARG A CA 1
ATOM 969 C C . ARG A 1 118 ? 21.742 -18.672 -14.422 1.00 88.06 118 ARG A C 1
ATOM 971 O O . ARG A 1 118 ? 21.001 -19.271 -15.197 1.00 88.06 118 ARG A O 1
ATOM 978 N N . LYS A 1 119 ? 22.785 -19.258 -13.818 1.00 85.31 119 LYS A N 1
ATOM 979 C CA . LYS A 1 119 ? 23.188 -20.669 -13.997 1.00 85.31 119 LYS A CA 1
ATOM 980 C C . LYS A 1 119 ? 22.139 -21.658 -13.478 1.00 85.31 119 LYS A C 1
ATOM 982 O O . LYS A 1 119 ? 21.846 -22.643 -14.150 1.00 85.31 119 LYS A O 1
ATOM 987 N N . ASN A 1 120 ? 21.535 -21.394 -12.318 1.00 82.69 120 ASN A N 1
ATOM 988 C CA . ASN A 1 120 ? 20.462 -22.241 -11.784 1.00 82.69 120 ASN A CA 1
ATOM 989 C C . ASN A 1 120 ? 19.194 -22.184 -12.657 1.00 82.69 120 ASN A C 1
ATOM 991 O O . ASN A 1 120 ? 18.574 -23.215 -12.912 1.00 82.69 120 ASN A O 1
ATOM 995 N N . LEU A 1 121 ? 18.829 -20.999 -13.161 1.00 75.19 121 LEU A N 1
ATOM 996 C CA . LEU A 1 121 ? 17.681 -20.831 -14.056 1.00 75.19 121 LEU A CA 1
ATOM 997 C C . LEU A 1 121 ? 17.894 -21.511 -15.418 1.00 75.19 121 LEU A C 1
ATOM 999 O O . LEU A 1 121 ? 16.975 -22.164 -15.910 1.00 75.19 121 LEU A O 1
ATOM 1003 N N . SER A 1 122 ? 19.085 -21.416 -16.019 1.00 73.19 122 SER A N 1
ATOM 1004 C CA . SER A 1 122 ? 19.364 -22.082 -17.299 1.00 73.19 122 SER A CA 1
ATOM 1005 C C . SER A 1 122 ? 19.438 -23.608 -17.172 1.00 73.19 122 SER A C 1
ATOM 1007 O O . SER A 1 122 ? 18.894 -24.307 -18.026 1.00 73.19 122 SER A O 1
ATOM 1009 N N . ALA A 1 123 ? 20.008 -24.139 -16.083 1.00 71.81 123 ALA A N 1
ATOM 1010 C CA . ALA A 1 123 ? 20.019 -25.579 -15.808 1.00 71.81 123 ALA A CA 1
ATOM 1011 C C . ALA A 1 123 ? 18.602 -26.152 -15.588 1.00 71.81 123 ALA A C 1
ATOM 1013 O O . ALA A 1 123 ? 18.276 -27.236 -16.082 1.00 71.81 123 ALA A O 1
ATOM 1014 N N . ALA A 1 124 ? 17.724 -25.406 -14.907 1.00 61.56 124 ALA A N 1
ATOM 1015 C CA . ALA A 1 124 ? 16.327 -25.799 -14.708 1.00 61.56 124 ALA A CA 1
ATOM 1016 C C . ALA A 1 124 ? 15.526 -25.871 -16.025 1.00 61.56 124 ALA A C 1
ATOM 1018 O O . ALA A 1 124 ? 14.601 -26.672 -16.139 1.00 61.56 124 ALA A O 1
ATOM 1019 N N . LEU A 1 125 ? 15.896 -25.080 -17.040 1.00 57.81 125 LEU A N 1
ATOM 1020 C CA . LEU A 1 125 ? 15.238 -25.066 -18.354 1.00 57.81 125 LEU A CA 1
ATOM 1021 C C . LEU A 1 125 ? 15.669 -26.213 -19.289 1.00 57.81 125 LEU A C 1
ATOM 1023 O O . LEU A 1 125 ? 15.035 -26.411 -20.321 1.00 57.81 125 LEU A O 1
ATOM 1027 N N . GLN A 1 126 ? 16.710 -26.980 -18.949 1.00 57.84 126 GLN A N 1
ATOM 1028 C CA . GLN A 1 126 ? 17.226 -28.078 -19.786 1.00 57.84 126 GLN A CA 1
ATOM 1029 C C . GLN A 1 126 ? 16.790 -29.486 -19.335 1.00 57.84 126 GLN A C 1
ATOM 1031 O O . GLN A 1 126 ? 17.218 -30.470 -19.936 1.00 57.84 126 GLN A O 1
ATOM 1036 N N . SER A 1 127 ? 15.962 -29.614 -18.290 1.00 49.09 127 SER A N 1
ATOM 1037 C CA . SER A 1 127 ? 15.714 -30.902 -17.610 1.00 49.09 127 SER A CA 1
ATOM 1038 C C . SER A 1 127 ? 14.243 -31.303 -17.408 1.00 49.09 127 SER A C 1
ATOM 1040 O O . SER A 1 127 ? 13.988 -32.335 -16.789 1.00 49.09 127 SER A O 1
ATOM 1042 N N . SER A 1 128 ? 13.270 -30.561 -17.956 1.00 39.44 128 SER A N 1
ATOM 1043 C CA . SER A 1 128 ? 11.837 -30.893 -17.845 1.00 39.44 128 SER A CA 1
ATOM 1044 C C . SER A 1 128 ? 11.136 -30.969 -19.207 1.00 39.44 128 SER A C 1
ATOM 1046 O O . SER A 1 128 ? 11.307 -30.056 -20.016 1.00 39.44 128 SER A O 1
ATOM 1048 N N . PRO A 1 129 ? 10.276 -31.978 -19.454 1.00 46.84 129 PRO A N 1
ATOM 1049 C CA . PRO A 1 129 ? 9.229 -31.864 -20.462 1.00 46.84 129 PRO A CA 1
ATOM 1050 C C . PRO A 1 129 ? 8.150 -30.855 -20.017 1.00 46.84 129 PRO A C 1
ATOM 1052 O O . PRO A 1 129 ? 8.030 -30.519 -18.836 1.00 46.84 129 PRO A O 1
ATOM 1055 N N . GLU A 1 130 ? 7.353 -30.391 -20.977 1.00 40.50 130 GLU A N 1
ATOM 1056 C CA . GLU A 1 130 ? 6.139 -29.584 -20.783 1.00 40.50 130 GLU A CA 1
ATOM 1057 C C . GLU A 1 130 ? 5.095 -30.297 -19.881 1.00 40.50 130 GLU A C 1
ATOM 1059 O O . GLU A 1 130 ? 5.039 -31.530 -19.914 1.00 40.50 130 GLU A O 1
ATOM 1064 N N . PRO A 1 131 ? 4.238 -29.576 -19.104 1.00 46.69 131 PRO A N 1
ATOM 1065 C CA . PRO A 1 131 ? 3.398 -28.512 -19.676 1.00 46.69 131 PRO A CA 1
ATOM 1066 C C . PRO A 1 131 ? 3.017 -27.284 -18.812 1.00 46.69 131 PRO A C 1
ATOM 1068 O O . PRO A 1 131 ? 3.037 -27.294 -17.584 1.00 46.69 131 PRO A O 1
ATOM 1071 N N . LYS A 1 132 ? 2.462 -26.293 -19.533 1.00 40.72 132 LYS A N 1
ATOM 1072 C CA . LYS A 1 132 ? 1.749 -25.064 -19.107 1.00 40.72 132 LYS A CA 1
ATOM 1073 C C . LYS A 1 132 ? 2.632 -23.863 -18.691 1.00 40.72 132 LYS A C 1
ATOM 1075 O O . LYS A 1 132 ? 3.496 -23.993 -17.827 1.00 40.72 132 LYS A O 1
ATOM 1080 N N . PRO A 1 133 ? 2.387 -22.658 -19.252 1.00 40.78 133 PRO A N 1
ATOM 1081 C CA . PRO A 1 133 ? 3.260 -21.499 -19.069 1.00 40.78 133 PRO A CA 1
ATOM 1082 C C . PRO A 1 133 ? 2.970 -20.742 -17.764 1.00 40.78 133 PRO A C 1
ATOM 1084 O O . PRO A 1 133 ? 2.228 -19.761 -17.748 1.00 40.78 133 PRO A O 1
ATOM 1087 N N . VAL A 1 134 ? 3.607 -21.139 -16.660 1.00 46.28 134 VAL A N 1
ATOM 1088 C CA . VAL A 1 134 ? 3.655 -20.308 -15.442 1.00 46.28 134 VAL A CA 1
ATOM 1089 C C . VAL A 1 134 ? 4.813 -19.316 -15.563 1.00 46.28 134 VAL A C 1
ATOM 1091 O O . VAL A 1 134 ? 5.882 -19.492 -14.976 1.00 46.28 134 VAL A O 1
ATOM 1094 N N . THR A 1 135 ? 4.623 -18.269 -16.371 1.00 41.44 135 THR A N 1
ATOM 1095 C CA . THR A 1 135 ? 5.639 -17.227 -16.558 1.00 41.44 135 THR A CA 1
ATOM 1096 C C . THR A 1 135 ? 5.843 -16.443 -15.264 1.00 41.44 135 THR A C 1
ATOM 1098 O O . THR A 1 135 ? 5.099 -15.504 -14.982 1.00 41.44 135 THR A O 1
ATOM 1101 N N . LYS A 1 136 ? 6.896 -16.775 -14.508 1.00 47.28 136 LYS A N 1
ATOM 1102 C CA . LYS A 1 136 ? 7.424 -15.947 -13.412 1.00 47.28 136 LYS A CA 1
ATOM 1103 C C . LYS A 1 136 ? 8.115 -14.694 -13.964 1.00 47.28 136 LYS A C 1
ATOM 1105 O O . LYS A 1 136 ? 9.305 -14.480 -13.755 1.00 47.28 136 LYS A O 1
ATOM 1110 N N . LYS A 1 137 ? 7.354 -13.861 -14.679 1.00 50.97 137 LYS A N 1
ATOM 1111 C CA . LYS A 1 137 ? 7.693 -12.446 -14.826 1.00 50.97 137 LYS A CA 1
ATOM 1112 C C . LYS A 1 137 ? 7.724 -11.853 -13.419 1.00 50.97 137 LYS A C 1
ATOM 1114 O O . LYS A 1 137 ? 6.871 -12.187 -12.595 1.00 50.97 137 LYS A O 1
ATOM 1119 N N . THR A 1 138 ? 8.665 -10.960 -13.152 1.00 47.34 138 THR A N 1
ATOM 1120 C CA . THR A 1 138 ? 8.552 -10.023 -12.034 1.00 47.34 138 THR A CA 1
ATOM 1121 C C . THR A 1 138 ? 7.398 -9.081 -12.356 1.00 47.34 138 THR A C 1
ATOM 1123 O O . THR A 1 138 ? 7.594 -8.063 -13.013 1.00 47.34 138 THR A O 1
ATOM 1126 N N . VAL A 1 139 ? 6.176 -9.476 -11.991 1.00 61.31 139 VAL A N 1
ATOM 1127 C CA . VAL A 1 139 ? 4.993 -8.629 -12.160 1.00 61.31 139 VAL A CA 1
ATOM 1128 C C . VAL A 1 139 ? 5.203 -7.398 -11.291 1.00 61.31 139 VAL A C 1
ATOM 1130 O O . VAL A 1 139 ? 5.279 -7.498 -10.065 1.00 61.31 139 VAL A O 1
ATOM 1133 N N . GLU A 1 140 ? 5.346 -6.250 -11.946 1.00 76.69 140 GLU A N 1
ATOM 1134 C CA . GLU A 1 140 ? 5.484 -4.943 -11.316 1.00 76.69 140 GLU A CA 1
ATOM 1135 C C . GLU A 1 140 ? 4.133 -4.544 -10.721 1.00 76.69 140 GLU A C 1
ATOM 1137 O O . GLU A 1 140 ? 3.322 -3.840 -11.317 1.00 76.69 140 GLU A O 1
ATOM 1142 N N . ARG A 1 141 ? 3.835 -5.135 -9.565 1.00 87.06 141 ARG A N 1
ATOM 1143 C CA . ARG A 1 141 ? 2.499 -5.098 -8.990 1.00 87.06 141 ARG A CA 1
ATOM 1144 C C . ARG A 1 141 ? 2.164 -3.732 -8.400 1.00 87.06 141 ARG A C 1
ATOM 1146 O O . ARG A 1 141 ? 2.779 -3.281 -7.428 1.00 87.06 141 ARG A O 1
ATOM 1153 N N . SER A 1 142 ? 1.160 -3.099 -8.998 1.00 92.12 142 SER A N 1
ATOM 1154 C CA . SER A 1 142 ? 0.639 -1.790 -8.623 1.00 92.12 142 SER A CA 1
ATOM 1155 C C . SER A 1 142 ? 0.183 -1.765 -7.163 1.00 92.12 142 SER A C 1
ATOM 1157 O O . SER A 1 142 ? -0.470 -2.692 -6.677 1.00 92.12 142 SER A O 1
ATOM 1159 N N . LYS A 1 143 ? 0.512 -0.676 -6.465 1.00 94.50 143 LYS A N 1
ATOM 1160 C CA . LYS A 1 143 ? 0.051 -0.396 -5.101 1.00 94.50 143 LYS A CA 1
ATOM 1161 C C . LYS A 1 143 ? -0.945 0.746 -5.119 1.00 94.50 143 LYS A C 1
ATOM 1163 O O . LYS A 1 143 ? -0.623 1.762 -5.723 1.00 94.50 143 LYS A O 1
ATOM 1168 N N . ILE A 1 144 ? -2.007 0.620 -4.336 1.00 95.38 144 ILE A N 1
ATOM 1169 C CA . ILE A 1 144 ? -2.942 1.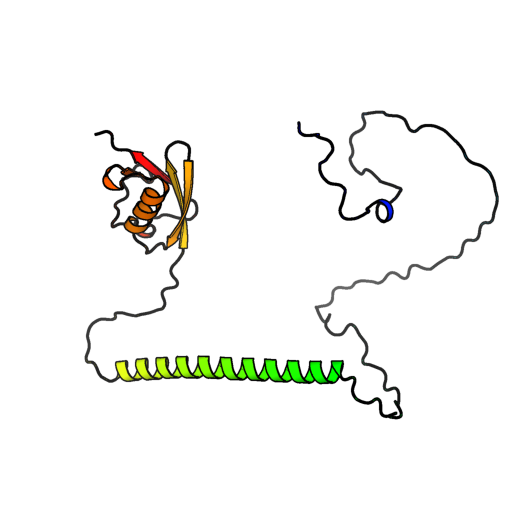710 -4.036 1.00 95.38 144 ILE A CA 1
ATOM 1170 C C . ILE A 1 144 ? -3.042 1.952 -2.528 1.00 95.38 144 ILE A C 1
ATOM 1172 O O . ILE A 1 144 ? -2.746 1.066 -1.717 1.00 95.38 144 ILE A O 1
ATOM 1176 N N . VAL A 1 145 ? -3.423 3.164 -2.154 1.00 96.38 145 VAL A N 1
ATOM 1177 C CA . VAL A 1 145 ? -3.810 3.586 -0.811 1.00 96.38 145 VAL A CA 1
ATOM 1178 C C . VAL A 1 145 ? -5.325 3.468 -0.705 1.00 96.38 145 VAL A C 1
ATOM 1180 O O . VAL A 1 145 ? -6.037 4.055 -1.500 1.00 96.38 145 VAL A O 1
ATOM 1183 N N . ILE A 1 146 ? -5.812 2.717 0.280 1.00 95.50 146 ILE A N 1
ATOM 1184 C CA . ILE A 1 146 ? -7.241 2.588 0.582 1.00 95.50 146 ILE A CA 1
ATOM 1185 C C . ILE A 1 146 ? -7.491 3.163 1.975 1.00 95.50 146 ILE A C 1
ATOM 1187 O O . ILE A 1 146 ? -6.793 2.823 2.938 1.00 95.50 146 ILE A O 1
ATOM 1191 N N . SER A 1 147 ? -8.505 4.008 2.089 1.00 95.06 147 SER A N 1
ATOM 1192 C CA . SER A 1 147 ? -9.040 4.527 3.342 1.00 95.06 147 SER A CA 1
ATOM 1193 C C . SER A 1 147 ? -10.081 3.562 3.909 1.00 95.06 147 SER A C 1
ATOM 1195 O O . SER A 1 147 ? -10.973 3.107 3.205 1.00 95.06 147 SER A O 1
ATOM 1197 N N . ILE A 1 148 ? -10.006 3.246 5.201 1.00 94.88 148 ILE A N 1
ATOM 1198 C CA . ILE A 1 148 ? -11.051 2.492 5.907 1.00 94.88 148 ILE A CA 1
ATOM 1199 C C . ILE A 1 148 ? -11.739 3.425 6.902 1.00 94.88 148 ILE A C 1
ATOM 1201 O O . ILE A 1 148 ? -11.066 3.979 7.776 1.00 94.88 148 ILE A O 1
ATOM 1205 N N . GLN A 1 149 ? -13.058 3.589 6.779 1.00 93.06 149 GLN A N 1
ATOM 1206 C CA . GLN A 1 149 ? -13.864 4.473 7.620 1.00 93.06 149 GLN A CA 1
ATOM 1207 C C . GLN A 1 149 ? -14.665 3.695 8.669 1.00 93.06 149 GLN A C 1
ATOM 1209 O O . GLN A 1 149 ? -15.521 2.871 8.353 1.00 93.06 149 GLN A O 1
ATOM 1214 N N . GLU A 1 150 ? -14.431 4.018 9.938 1.00 87.94 150 GLU A N 1
ATOM 1215 C CA . GLU A 1 150 ? -15.176 3.510 11.090 1.00 87.94 150 GLU A CA 1
ATOM 1216 C C . GLU A 1 150 ? -15.800 4.692 11.837 1.00 87.94 150 GLU A C 1
ATOM 1218 O O . GLU A 1 150 ? -15.134 5.335 12.655 1.00 87.94 150 GLU A O 1
ATOM 1223 N N . LYS A 1 151 ? -17.078 4.974 11.548 1.00 83.38 151 LYS A N 1
ATOM 1224 C CA . LYS A 1 151 ? -17.852 6.120 12.067 1.00 83.38 151 LYS A CA 1
ATOM 1225 C C . LYS A 1 151 ? -17.171 7.464 11.767 1.00 83.38 151 LYS A C 1
ATOM 1227 O O . LYS A 1 151 ? -17.388 8.030 10.700 1.00 83.38 151 LYS A O 1
ATOM 1232 N N . GLU A 1 152 ? -16.328 7.929 12.684 1.00 76.94 152 GLU A N 1
ATOM 1233 C CA . GLU A 1 152 ? -15.589 9.197 12.624 1.00 76.94 152 GLU A CA 1
ATOM 1234 C C . GLU A 1 152 ? -14.077 9.001 12.399 1.00 76.94 152 GLU A C 1
ATOM 1236 O O . GLU A 1 152 ? -13.360 9.974 12.189 1.00 76.94 152 GLU A O 1
ATOM 1241 N N . THR A 1 153 ? -13.558 7.763 12.437 1.00 86.31 153 THR A N 1
ATOM 1242 C CA . THR A 1 153 ? -12.122 7.508 12.226 1.00 86.31 153 THR A CA 1
ATOM 1243 C C . THR A 1 153 ? -11.845 6.962 10.831 1.00 86.31 153 THR A C 1
ATOM 1245 O O . THR A 1 153 ? -12.312 5.881 10.474 1.00 86.31 153 THR A O 1
ATOM 1248 N N . LEU A 1 154 ? -11.035 7.692 10.065 1.00 89.50 154 LEU A N 1
ATOM 1249 C CA . LEU A 1 154 ? -10.435 7.233 8.814 1.00 89.50 154 LEU A CA 1
ATOM 1250 C C . LEU A 1 154 ? -9.048 6.642 9.100 1.00 89.50 154 LEU A C 1
ATOM 1252 O O . LEU A 1 154 ? -8.255 7.216 9.849 1.00 89.50 154 LEU A O 1
ATOM 1256 N N . LYS A 1 155 ? -8.748 5.478 8.520 1.00 91.62 155 LYS A N 1
ATOM 1257 C CA . LYS A 1 155 ? -7.441 4.813 8.623 1.00 91.62 155 LYS A CA 1
ATOM 1258 C C . LYS A 1 155 ? -6.965 4.417 7.226 1.00 91.62 155 LYS A C 1
ATOM 1260 O O . LYS A 1 155 ? -7.543 3.517 6.629 1.00 91.62 155 LYS A O 1
ATOM 1265 N N . GLN A 1 156 ? -5.909 5.052 6.723 1.00 94.25 156 GLN A N 1
ATOM 1266 C CA . GLN A 1 156 ? -5.309 4.699 5.432 1.00 94.25 156 GLN A CA 1
ATOM 1267 C C . GLN A 1 156 ? -4.406 3.456 5.521 1.00 94.25 156 GLN A C 1
ATOM 1269 O O . GLN A 1 156 ? -3.706 3.218 6.516 1.00 94.25 156 GLN A O 1
ATOM 1274 N N . PHE A 1 157 ? -4.402 2.670 4.445 1.00 94.25 157 PHE A N 1
ATOM 1275 C CA . PHE A 1 157 ? -3.601 1.463 4.272 1.00 94.25 157 PHE A CA 1
ATOM 1276 C C . PHE A 1 157 ? -3.097 1.361 2.831 1.00 94.25 157 PHE A C 1
ATOM 1278 O O . PHE A 1 157 ? -3.892 1.328 1.898 1.00 94.25 157 PHE A O 1
ATOM 1285 N N . ARG A 1 158 ? -1.780 1.228 2.636 1.00 95.00 158 ARG A N 1
ATOM 1286 C CA . ARG A 1 158 ? -1.220 0.946 1.309 1.00 95.00 158 ARG A CA 1
ATOM 1287 C C . ARG A 1 158 ? -1.163 -0.561 1.056 1.00 95.00 158 ARG A C 1
ATOM 1289 O O . ARG A 1 158 ? -0.440 -1.277 1.752 1.00 95.00 158 ARG A O 1
ATOM 1296 N N . VAL A 1 159 ? -1.910 -1.025 0.061 1.00 94.69 159 VAL A N 1
ATOM 1297 C CA . VAL A 1 159 ? -2.013 -2.431 -0.364 1.00 94.69 159 VAL A CA 1
ATOM 1298 C C . VAL A 1 159 ? -1.542 -2.594 -1.812 1.00 94.69 159 VAL A C 1
ATOM 1300 O O . VAL A 1 159 ? -1.179 -1.617 -2.465 1.00 94.69 159 VAL A O 1
ATOM 1303 N N . TYR A 1 160 ? -1.507 -3.828 -2.310 1.00 95.00 160 TYR A N 1
ATOM 1304 C CA . TYR A 1 160 ? -1.303 -4.116 -3.731 1.00 95.00 160 TYR A CA 1
ATOM 1305 C C . TYR A 1 160 ? -2.649 -4.434 -4.394 1.00 95.00 160 TYR A C 1
ATOM 1307 O O . TYR A 1 160 ? -3.516 -5.002 -3.729 1.00 95.00 160 TYR A O 1
ATOM 1315 N N . LYS A 1 161 ? -2.833 -4.109 -5.682 1.00 93.62 161 LYS A N 1
ATOM 1316 C CA . LYS A 1 161 ? -4.091 -4.407 -6.397 1.00 93.62 161 LYS A CA 1
ATOM 1317 C C . LYS A 1 161 ? -4.380 -5.921 -6.483 1.00 93.62 161 LYS A C 1
ATOM 1319 O O . LYS A 1 161 ? -5.542 -6.318 -6.490 1.00 93.62 161 LYS A O 1
ATOM 1324 N N . ASP A 1 162 ? -3.339 -6.758 -6.462 1.00 92.88 162 ASP A N 1
ATOM 1325 C CA . ASP A 1 162 ? -3.375 -8.231 -6.432 1.00 92.88 162 ASP A CA 1
ATOM 1326 C C . ASP A 1 162 ? -3.425 -8.860 -5.019 1.00 92.88 162 ASP A C 1
ATOM 1328 O O . ASP A 1 162 ? -3.694 -10.058 -4.894 1.00 92.88 162 ASP A O 1
ATOM 1332 N N . ASP A 1 163 ? -3.185 -8.093 -3.947 1.00 93.56 163 ASP A N 1
ATOM 1333 C CA . ASP A 1 163 ? -3.282 -8.595 -2.566 1.00 93.56 163 ASP A CA 1
ATOM 1334 C C . ASP A 1 163 ? -4.767 -8.789 -2.176 1.00 93.56 163 ASP A C 1
ATOM 1336 O O . ASP A 1 163 ? -5.631 -7.974 -2.499 1.00 93.56 163 ASP A O 1
ATOM 1340 N N . LYS A 1 164 ? -5.082 -9.857 -1.429 1.00 95.12 164 LYS A N 1
ATOM 1341 C CA . LYS A 1 164 ? -6.451 -10.123 -0.947 1.00 95.12 164 LYS A CA 1
ATOM 1342 C C . LYS A 1 164 ? -6.836 -9.282 0.268 1.00 95.12 164 LYS A C 1
ATOM 1344 O O . LYS A 1 164 ? -6.037 -9.110 1.195 1.00 95.12 164 LYS A O 1
ATOM 1349 N N . PHE A 1 165 ? -8.107 -8.884 0.331 1.00 94.06 165 PHE A N 1
ATOM 1350 C CA . PHE A 1 165 ? -8.659 -8.097 1.438 1.00 94.06 165 PHE A CA 1
ATOM 1351 C C . PHE A 1 165 ? -8.571 -8.780 2.813 1.00 94.06 165 PHE A C 1
ATOM 1353 O O . PHE A 1 165 ? -8.476 -8.084 3.818 1.00 94.06 165 PHE A O 1
ATOM 1360 N N . GLU A 1 166 ? -8.516 -10.115 2.890 1.00 93.50 166 GLU A N 1
ATOM 1361 C CA . GLU A 1 166 ? -8.291 -10.881 4.131 1.00 93.50 166 GLU A CA 1
ATOM 1362 C C . GLU A 1 166 ? -7.145 -10.313 4.992 1.00 93.50 166 GLU A C 1
ATOM 1364 O O . GLU A 1 166 ? -7.285 -10.149 6.208 1.00 93.50 166 GLU A O 1
ATOM 1369 N N . ARG A 1 167 ? -6.025 -9.947 4.354 1.00 93.06 167 ARG A N 1
ATOM 1370 C CA . ARG A 1 167 ? -4.857 -9.358 5.024 1.00 93.06 167 ARG A CA 1
ATOM 1371 C C . ARG A 1 167 ? -5.152 -7.956 5.561 1.00 93.06 167 ARG A C 1
ATOM 1373 O O . ARG A 1 167 ? -4.747 -7.635 6.679 1.00 93.06 167 ARG A O 1
ATOM 1380 N N . LEU A 1 168 ? -5.847 -7.139 4.770 1.00 93.62 168 LEU A N 1
ATOM 1381 C CA . LEU A 1 168 ? -6.226 -5.770 5.117 1.00 93.62 168 LEU A CA 1
ATOM 1382 C C . LEU A 1 168 ? -7.204 -5.757 6.299 1.00 93.62 168 LEU A C 1
ATOM 1384 O O . LEU A 1 168 ? -6.960 -5.076 7.293 1.00 93.62 168 LEU A O 1
ATOM 1388 N N . PHE A 1 169 ? -8.258 -6.572 6.229 1.00 93.00 169 PHE A N 1
ATOM 1389 C CA . PHE A 1 169 ? -9.280 -6.687 7.270 1.00 93.00 169 PHE A CA 1
ATOM 1390 C C . PHE A 1 169 ? -8.693 -7.162 8.597 1.00 93.00 169 PHE A C 1
ATOM 1392 O O . PHE A 1 169 ? -9.047 -6.621 9.643 1.00 93.00 169 PHE A O 1
ATOM 1399 N N . LYS A 1 170 ? -7.749 -8.114 8.567 1.00 92.44 170 LYS A N 1
ATOM 1400 C CA . LYS A 1 170 ? -7.026 -8.538 9.769 1.00 92.44 170 LYS A CA 1
ATOM 1401 C C . LYS A 1 170 ? -6.163 -7.410 10.348 1.00 92.44 170 LYS A C 1
ATOM 1403 O O . LYS A 1 170 ? -6.300 -7.094 11.523 1.00 92.44 170 LYS A O 1
ATOM 1408 N N . MET A 1 171 ? -5.345 -6.744 9.525 1.00 91.94 171 MET A N 1
ATOM 1409 C CA . MET A 1 171 ? -4.530 -5.596 9.961 1.00 91.94 171 MET A CA 1
ATOM 1410 C C . MET A 1 171 ? -5.364 -4.441 10.534 1.00 91.94 171 MET A C 1
ATOM 1412 O O . MET A 1 171 ? -4.900 -3.733 11.426 1.00 91.94 171 MET A O 1
ATOM 1416 N N . TYR A 1 172 ? -6.572 -4.224 10.018 1.00 92.06 172 TYR A N 1
ATOM 1417 C CA . TYR A 1 172 ? -7.502 -3.231 10.543 1.00 92.06 172 TYR A CA 1
ATOM 1418 C C . TYR A 1 172 ? -8.143 -3.685 11.868 1.00 92.06 172 TYR A C 1
ATOM 1420 O O . TYR A 1 172 ? -8.144 -2.920 12.832 1.00 92.06 172 TYR A O 1
ATOM 1428 N N . ALA A 1 173 ? -8.603 -4.934 11.958 1.00 90.94 173 ALA A N 1
ATOM 1429 C CA . ALA A 1 173 ? -9.151 -5.529 13.178 1.00 90.94 173 ALA A CA 1
ATOM 1430 C C . ALA A 1 173 ? -8.148 -5.500 14.346 1.00 90.94 173 ALA A C 1
ATOM 1432 O O . ALA A 1 173 ? -8.481 -5.027 15.435 1.00 90.94 173 ALA A O 1
ATOM 1433 N N . ASP A 1 174 ? -6.893 -5.887 14.088 1.00 90.81 174 ASP A N 1
ATOM 1434 C CA . ASP A 1 174 ? -5.783 -5.816 15.047 1.00 90.81 174 ASP A CA 1
ATOM 1435 C C . ASP A 1 174 ? -5.535 -4.365 15.536 1.00 90.81 174 ASP A C 1
ATOM 1437 O O . ASP A 1 174 ? -5.175 -4.148 16.694 1.00 90.81 174 ASP A O 1
ATOM 1441 N N . ARG A 1 175 ? -5.768 -3.353 14.678 1.00 88.25 175 ARG A N 1
ATOM 1442 C CA . ARG A 1 175 ? -5.627 -1.916 15.001 1.00 88.25 175 ARG A CA 1
ATOM 1443 C C . ARG A 1 175 ? -6.812 -1.342 15.788 1.00 88.25 175 ARG A C 1
ATOM 1445 O O . ARG A 1 175 ? -6.579 -0.579 16.723 1.00 88.25 175 ARG A O 1
ATOM 1452 N N . SER A 1 176 ? -8.056 -1.683 15.437 1.00 86.44 176 SER A N 1
ATOM 1453 C CA . SER A 1 176 ? -9.261 -1.232 16.166 1.00 86.44 176 SER A CA 1
ATOM 1454 C C . SER A 1 176 ? -9.589 -2.096 17.398 1.00 86.44 176 SER A C 1
ATOM 1456 O O . SER A 1 176 ? -10.460 -1.728 18.181 1.00 86.44 176 SER A O 1
ATOM 1458 N N . LYS A 1 177 ? -8.871 -3.211 17.621 1.00 86.38 177 LYS A N 1
ATOM 1459 C CA . LYS A 1 177 ? -9.111 -4.198 18.699 1.00 86.38 177 LYS A CA 1
ATOM 1460 C C . LYS A 1 177 ? -10.502 -4.851 18.628 1.00 86.38 177 LYS A C 1
ATOM 1462 O O . LYS A 1 177 ? -11.077 -5.213 19.654 1.00 86.38 177 LYS A O 1
ATOM 1467 N N . LEU A 1 178 ? -11.034 -5.004 17.416 1.00 85.06 178 LEU A N 1
ATOM 1468 C CA . LEU A 1 178 ? -12.331 -5.626 17.135 1.00 85.06 178 LEU A CA 1
ATOM 1469 C C . LEU A 1 178 ? -12.124 -6.974 16.436 1.00 85.06 178 LEU A C 1
ATOM 1471 O O . LEU A 1 178 ? -11.191 -7.126 15.657 1.00 85.06 178 LEU A O 1
ATOM 1475 N N . ASP A 1 179 ? -12.987 -7.958 16.693 1.00 86.19 179 ASP A N 1
ATOM 1476 C CA . ASP A 1 179 ? -12.886 -9.277 16.050 1.00 86.19 179 ASP A CA 1
ATOM 1477 C C . ASP A 1 179 ? -13.407 -9.207 14.600 1.00 86.19 179 ASP A C 1
ATOM 1479 O O . ASP A 1 179 ? -14.523 -8.737 14.368 1.00 86.19 179 ASP A O 1
ATOM 1483 N N . VAL A 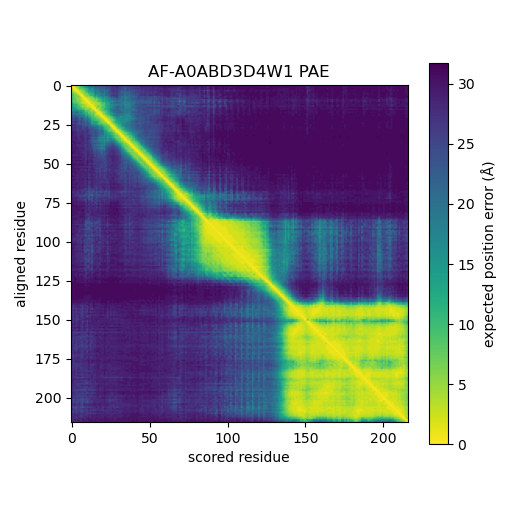1 180 ? -12.634 -9.702 13.621 1.00 84.69 180 VAL A N 1
ATOM 1484 C CA . VAL A 1 180 ? -12.937 -9.621 12.169 1.00 84.69 180 VAL A CA 1
ATOM 1485 C C . VAL A 1 180 ? -14.343 -10.147 11.852 1.00 84.69 180 VAL A C 1
ATOM 1487 O O . VAL A 1 180 ? -15.036 -9.633 10.976 1.00 84.69 180 VAL A O 1
ATOM 1490 N N . LYS A 1 181 ? -14.798 -11.160 12.598 1.00 85.75 181 LYS A N 1
ATOM 1491 C CA . LYS A 1 181 ? -16.129 -11.773 12.456 1.00 85.75 181 LYS A CA 1
ATOM 1492 C C . LYS A 1 181 ? -17.271 -10.794 12.713 1.00 85.75 181 LYS A C 1
ATOM 1494 O O . LYS A 1 181 ? -18.328 -10.943 12.101 1.00 85.75 181 LYS A O 1
ATOM 1499 N N . ASN A 1 182 ? -17.062 -9.805 13.577 1.00 88.75 182 ASN A N 1
ATOM 1500 C CA . ASN A 1 182 ? -18.074 -8.839 14.004 1.00 88.75 182 ASN A CA 1
ATOM 1501 C C . ASN A 1 182 ? -18.133 -7.617 13.078 1.00 88.75 182 ASN A C 1
ATOM 1503 O O . ASN A 1 182 ? -18.945 -6.725 13.298 1.00 88.75 182 ASN A O 1
ATOM 1507 N N . LEU A 1 183 ? -17.305 -7.579 12.033 1.00 90.25 183 LEU A N 1
ATOM 1508 C CA . LEU A 1 183 ? -17.239 -6.491 11.066 1.00 90.25 183 LEU A CA 1
ATOM 1509 C C . LEU A 1 183 ? -17.908 -6.892 9.741 1.00 90.25 183 LEU A C 1
ATOM 1511 O O . LEU A 1 183 ? -17.939 -8.068 9.353 1.00 90.25 183 LEU A O 1
ATOM 1515 N N . VAL A 1 184 ? -18.455 -5.900 9.047 1.00 92.00 184 VAL A N 1
ATOM 1516 C CA . VAL A 1 184 ? -18.805 -5.928 7.624 1.00 92.00 184 VAL A CA 1
ATOM 1517 C C . VAL A 1 184 ? -18.049 -4.785 6.967 1.00 92.00 184 VAL A C 1
ATOM 1519 O O . VAL A 1 184 ? -18.120 -3.658 7.450 1.00 92.00 184 VAL A O 1
ATOM 1522 N N . PHE A 1 185 ? -17.355 -5.088 5.878 1.00 93.69 185 PHE A N 1
ATOM 1523 C CA . PHE A 1 185 ? -16.686 -4.106 5.036 1.00 93.69 185 PHE A CA 1
ATOM 1524 C C . PHE A 1 185 ? -17.549 -3.879 3.793 1.00 93.69 185 PHE A C 1
ATOM 1526 O O . PHE A 1 185 ? -17.946 -4.857 3.149 1.00 93.69 185 PHE A O 1
ATOM 1533 N N . CYS A 1 186 ? -17.857 -2.624 3.479 1.00 94.25 186 CYS A N 1
ATOM 1534 C CA . CYS A 1 186 ? -18.633 -2.240 2.301 1.00 94.25 186 CYS A CA 1
ATOM 1535 C C . CYS A 1 186 ? -17.849 -1.259 1.420 1.00 94.25 186 CYS A C 1
ATOM 1537 O O . CYS A 1 186 ? -17.084 -0.446 1.929 1.00 94.25 186 CYS A O 1
ATOM 1539 N N . PHE A 1 187 ? -18.058 -1.335 0.110 1.00 95.06 187 PHE A N 1
ATOM 1540 C CA . PHE A 1 187 ? -17.526 -0.421 -0.903 1.00 95.06 187 PHE A CA 1
ATOM 1541 C C . PHE A 1 187 ? -18.629 -0.207 -1.943 1.00 95.06 187 PHE A C 1
ATOM 1543 O O . PHE A 1 187 ? -19.260 -1.184 -2.345 1.00 95.06 187 PHE A O 1
ATOM 1550 N N . ASP A 1 188 ? -18.943 1.043 -2.288 1.00 91.75 188 ASP A N 1
ATOM 1551 C CA . ASP A 1 188 ? -20.118 1.422 -3.100 1.00 91.75 188 ASP A CA 1
ATOM 1552 C C . ASP A 1 188 ? -21.448 0.777 -2.640 1.00 91.75 188 ASP A C 1
ATOM 1554 O O . ASP A 1 188 ? -22.356 0.489 -3.420 1.00 91.75 188 ASP A O 1
ATOM 1558 N N . GLY A 1 189 ? -21.570 0.531 -1.329 1.00 90.12 189 GLY A N 1
ATOM 1559 C CA . GLY A 1 189 ? -22.696 -0.169 -0.698 1.00 90.12 189 GLY A CA 1
ATOM 1560 C C . GLY A 1 189 ? -22.654 -1.702 -0.798 1.00 90.12 189 GLY A C 1
ATOM 1561 O O . GLY A 1 189 ? -23.361 -2.379 -0.043 1.00 90.12 189 GLY A O 1
ATOM 1562 N N . ASP A 1 190 ? -21.801 -2.263 -1.655 1.00 91.81 190 ASP A N 1
ATOM 1563 C CA . ASP A 1 190 ? -21.633 -3.702 -1.844 1.00 91.81 190 ASP A CA 1
ATOM 1564 C C . ASP A 1 190 ? -20.668 -4.319 -0.819 1.00 91.81 190 ASP A C 1
ATOM 1566 O O . ASP A 1 190 ? -19.709 -3.700 -0.352 1.00 91.81 190 ASP A O 1
ATOM 1570 N N . LYS A 1 191 ? -20.924 -5.572 -0.422 1.00 93.38 191 LYS A N 1
ATOM 1571 C CA . LYS A 1 191 ? -20.191 -6.228 0.679 1.00 93.38 191 LYS A CA 1
ATOM 1572 C C . LYS A 1 191 ? -18.883 -6.845 0.197 1.00 93.38 191 LYS A C 1
ATOM 1574 O O . LYS A 1 191 ? -18.878 -7.893 -0.452 1.00 93.38 191 LYS A O 1
ATOM 1579 N N . VAL A 1 192 ? -17.765 -6.253 0.606 1.00 94.12 192 VAL A N 1
ATOM 1580 C CA . VAL A 1 192 ? -16.422 -6.681 0.206 1.00 94.12 192 VAL A CA 1
ATOM 1581 C C . VAL A 1 192 ? -16.080 -8.033 0.839 1.00 94.12 192 VAL A C 1
ATOM 1583 O O . VAL A 1 192 ? -16.009 -8.181 2.062 1.00 94.12 192 VAL A O 1
ATOM 1586 N N . SER A 1 193 ? -15.849 -9.050 0.004 1.00 92.75 193 SER A N 1
ATOM 1587 C CA . SER A 1 193 ? -15.452 -10.378 0.483 1.00 92.75 193 SER A CA 1
ATOM 1588 C C . SER A 1 193 ? -13.948 -10.433 0.809 1.00 92.75 193 SER A C 1
ATOM 1590 O O . SER A 1 193 ? -13.143 -9.881 0.057 1.00 92.75 193 SER A O 1
ATOM 1592 N N . PRO A 1 194 ? -13.516 -11.150 1.868 1.00 91.88 194 PRO A N 1
ATOM 1593 C CA . PRO A 1 194 ? -12.094 -11.252 2.224 1.00 91.88 194 PRO A CA 1
ATOM 1594 C C . PRO A 1 194 ? -11.255 -11.973 1.155 1.00 91.88 194 PRO A C 1
ATOM 1596 O O . PRO A 1 194 ? -10.044 -11.780 1.083 1.00 91.88 194 PRO A O 1
ATOM 1599 N N . ALA A 1 195 ? -11.892 -12.799 0.319 1.00 93.31 195 ALA A N 1
ATOM 1600 C CA . ALA A 1 195 ? -11.241 -13.506 -0.779 1.00 93.31 195 ALA A CA 1
ATOM 1601 C C . ALA A 1 195 ? -11.034 -12.637 -2.033 1.00 93.31 195 ALA A C 1
ATOM 1603 O O . ALA A 1 195 ? -10.261 -13.041 -2.904 1.00 93.31 195 ALA A O 1
ATOM 1604 N N . GLY A 1 196 ? -11.719 -11.490 -2.120 1.00 92.69 196 GLY A N 1
ATOM 1605 C CA . GLY A 1 196 ? -11.575 -10.523 -3.204 1.00 92.69 196 GLY A CA 1
ATOM 1606 C C . GLY A 1 196 ? -10.256 -9.751 -3.148 1.00 92.69 196 GLY A C 1
ATOM 1607 O O . GLY A 1 196 ? -9.535 -9.777 -2.146 1.00 92.69 196 GLY A O 1
ATOM 1608 N N . THR A 1 197 ? -9.968 -9.055 -4.241 1.00 94.31 197 THR A N 1
ATOM 1609 C CA . THR A 1 197 ? -8.803 -8.186 -4.436 1.00 94.31 197 THR A CA 1
ATOM 1610 C C . THR A 1 197 ? -9.275 -6.806 -4.903 1.00 94.31 197 THR A C 1
ATOM 1612 O O . THR A 1 197 ? -10.321 -6.736 -5.557 1.00 94.31 197 THR A O 1
ATOM 1615 N N . PRO A 1 198 ? -8.535 -5.717 -4.623 1.00 94.19 198 PRO A N 1
ATOM 1616 C CA . PRO A 1 198 ? -8.916 -4.383 -5.084 1.00 94.19 198 PRO A CA 1
ATOM 1617 C C . PRO A 1 198 ? -9.084 -4.276 -6.605 1.00 94.19 198 PRO A C 1
ATOM 1619 O O . PRO A 1 198 ? -10.032 -3.648 -7.063 1.00 94.19 198 PRO A O 1
ATOM 1622 N N . ASP A 1 199 ? -8.237 -4.957 -7.389 1.00 94.06 199 ASP A N 1
ATOM 1623 C CA . ASP A 1 199 ? -8.340 -4.987 -8.858 1.00 94.06 199 ASP A CA 1
ATOM 1624 C C . ASP A 1 199 ? -9.689 -5.549 -9.340 1.00 94.06 199 ASP A C 1
ATOM 1626 O O . ASP A 1 199 ? -10.360 -4.965 -10.185 1.00 94.06 199 ASP A O 1
ATOM 1630 N N . SER A 1 200 ? -10.142 -6.650 -8.724 1.00 92.69 200 SER A N 1
ATOM 1631 C CA . SER A 1 200 ? -11.421 -7.302 -9.035 1.00 92.69 200 SER A CA 1
ATOM 1632 C C . SER A 1 200 ? -12.648 -6.497 -8.589 1.00 92.69 200 SER A C 1
ATOM 1634 O O . SER A 1 200 ? -13.767 -6.888 -8.925 1.00 92.69 200 SER A O 1
ATOM 1636 N N . LEU A 1 201 ? -12.450 -5.436 -7.806 1.00 91.50 201 LEU A N 1
ATOM 1637 C CA . LEU A 1 201 ? -13.490 -4.521 -7.337 1.00 91.50 201 LEU A CA 1
ATOM 1638 C C . LEU A 1 201 ? -13.407 -3.149 -8.038 1.00 91.50 201 LEU A C 1
ATOM 1640 O O . LEU A 1 201 ? -14.256 -2.300 -7.809 1.00 91.50 201 LEU A O 1
ATOM 1644 N N . GLY A 1 202 ? -12.414 -2.945 -8.914 1.00 91.62 202 GLY A N 1
ATOM 1645 C CA . GLY A 1 202 ? -12.209 -1.695 -9.649 1.00 91.62 202 GLY A CA 1
ATOM 1646 C C . GLY A 1 202 ? -11.529 -0.577 -8.853 1.00 91.62 202 GLY A C 1
ATOM 1647 O O . GLY A 1 202 ? -11.450 0.534 -9.359 1.00 91.62 202 GLY A O 1
ATOM 1648 N N . MET A 1 203 ? -11.020 -0.855 -7.647 1.00 94.38 203 MET A N 1
ATOM 1649 C CA . MET A 1 203 ? -10.565 0.188 -6.719 1.00 94.38 203 MET A CA 1
ATOM 1650 C C . MET A 1 203 ? -9.305 0.934 -7.181 1.00 94.38 203 MET A C 1
ATOM 1652 O O . MET A 1 203 ? -8.379 0.337 -7.751 1.00 94.38 203 MET A O 1
ATOM 1656 N N . GLU A 1 204 ? -9.237 2.224 -6.863 1.00 94.88 204 GLU A N 1
ATOM 1657 C CA . GLU A 1 204 ? -8.165 3.169 -7.198 1.00 94.88 204 GLU A CA 1
ATOM 1658 C C . GLU A 1 204 ? -7.440 3.703 -5.940 1.00 94.88 204 GLU A C 1
ATOM 1660 O O . GLU A 1 204 ? -7.498 3.090 -4.873 1.00 94.88 204 GLU A O 1
ATOM 1665 N N . ASP A 1 205 ? -6.642 4.768 -6.072 1.00 95.94 205 ASP A N 1
ATOM 1666 C CA . ASP A 1 205 ? -5.994 5.428 -4.928 1.00 95.94 205 ASP A CA 1
ATOM 1667 C C . ASP A 1 205 ? -6.995 6.332 -4.175 1.00 95.94 205 ASP A C 1
ATOM 1669 O O . ASP A 1 205 ? -7.844 6.981 -4.776 1.00 95.94 205 ASP A O 1
ATOM 1673 N N . ASP A 1 206 ? -6.861 6.370 -2.847 1.00 94.44 206 ASP A N 1
ATOM 1674 C CA . ASP A 1 206 ? -7.663 7.111 -1.856 1.00 94.44 206 ASP A CA 1
ATOM 1675 C C 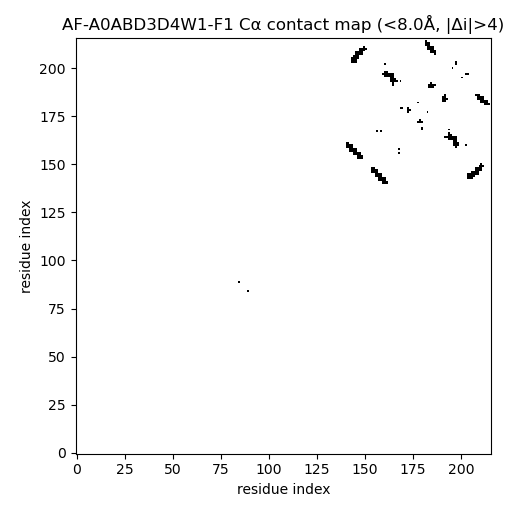. ASP A 1 206 ? -9.135 6.676 -1.658 1.00 94.44 206 ASP A C 1
ATOM 1677 O O . ASP A 1 206 ? -9.804 7.191 -0.756 1.00 94.44 206 ASP A O 1
ATOM 1681 N N . ASP A 1 207 ? -9.590 5.639 -2.372 1.00 95.25 207 ASP A N 1
ATOM 1682 C CA . ASP A 1 207 ? -10.894 4.971 -2.202 1.00 95.25 207 ASP A CA 1
ATOM 1683 C C . ASP A 1 207 ? -11.251 4.617 -0.746 1.00 95.25 207 ASP A C 1
ATOM 1685 O O . ASP A 1 207 ? -10.388 4.257 0.063 1.00 95.25 207 ASP A O 1
ATOM 1689 N N . ILE A 1 208 ? -12.551 4.634 -0.422 1.00 94.75 208 ILE A N 1
ATOM 1690 C CA . ILE A 1 208 ? -13.069 4.458 0.944 1.00 94.75 208 ILE A CA 1
ATOM 1691 C C . ILE A 1 208 ? -13.846 3.140 1.099 1.00 94.75 208 ILE A C 1
ATOM 1693 O O . ILE A 1 208 ? -14.849 2.910 0.431 1.00 94.75 208 ILE A O 1
ATOM 1697 N N . ILE A 1 209 ? -13.433 2.307 2.059 1.00 95.31 209 ILE A N 1
ATOM 1698 C CA . ILE A 1 209 ? -14.192 1.145 2.548 1.00 95.31 209 ILE A CA 1
ATOM 1699 C C . ILE A 1 209 ? -14.889 1.513 3.865 1.00 95.31 209 ILE A C 1
ATOM 1701 O O . ILE A 1 209 ? -14.231 1.821 4.863 1.00 95.31 209 ILE A O 1
ATOM 1705 N N . GLU A 1 210 ? -16.215 1.421 3.897 1.00 93.88 210 GLU A N 1
ATOM 1706 C CA . GLU A 1 210 ? -17.028 1.596 5.104 1.00 93.88 210 GLU A CA 1
ATOM 1707 C C . GLU A 1 210 ? -16.956 0.360 6.017 1.00 93.88 210 GLU A C 1
ATOM 1709 O O . GLU A 1 210 ? -16.970 -0.780 5.541 1.00 93.88 210 GLU A O 1
ATOM 1714 N N . VAL A 1 211 ? -16.944 0.566 7.340 1.00 93.19 211 VAL A N 1
ATOM 1715 C CA . VAL A 1 211 ? -16.953 -0.517 8.336 1.00 93.19 211 VAL A CA 1
ATOM 1716 C C . VAL A 1 211 ? -18.180 -0.451 9.237 1.00 93.19 211 VAL A C 1
ATOM 1718 O O . VAL A 1 211 ? -18.293 0.400 10.121 1.00 93.19 211 VAL A O 1
ATOM 1721 N N . ASN A 1 212 ? -19.053 -1.444 9.080 1.00 90.56 212 ASN A N 1
ATOM 1722 C CA . ASN A 1 212 ? -20.249 -1.620 9.894 1.00 90.56 212 ASN A CA 1
ATOM 1723 C C . ASN A 1 212 ? -20.062 -2.766 10.896 1.00 90.56 212 ASN A C 1
ATOM 1725 O O . ASN A 1 212 ? -19.837 -3.919 10.522 1.00 90.56 212 ASN A O 1
ATOM 1729 N N . VAL A 1 213 ? -20.184 -2.459 12.190 1.00 89.38 213 VAL A N 1
ATOM 1730 C CA . VAL A 1 213 ? -20.174 -3.471 13.257 1.00 89.38 213 VAL A CA 1
ATOM 1731 C C . VAL A 1 213 ? -21.514 -4.206 13.261 1.00 89.38 213 VAL A C 1
ATOM 1733 O O . VAL A 1 213 ? -22.573 -3.586 13.344 1.00 89.38 213 VAL A O 1
ATOM 1736 N N . LYS A 1 214 ? -21.476 -5.538 13.210 1.00 84.62 214 LYS A N 1
ATOM 1737 C CA . LYS A 1 214 ? -22.649 -6.402 13.373 1.00 84.62 214 LYS A CA 1
ATOM 1738 C C . LYS A 1 214 ? -23.133 -6.310 14.817 1.00 84.62 214 LYS A C 1
ATOM 1740 O O . LYS A 1 214 ? -22.441 -6.765 15.727 1.00 84.62 214 LYS A O 1
ATOM 1745 N N . SER A 1 215 ? -24.330 -5.772 15.023 1.00 69.75 215 SER A N 1
ATOM 1746 C CA . SER A 1 215 ? -25.097 -6.059 16.236 1.00 69.75 215 SER A CA 1
ATOM 1747 C C . SER A 1 215 ? -25.425 -7.554 16.281 1.00 69.75 215 SER A C 1
ATOM 1749 O O . SER A 1 215 ? -25.841 -8.119 15.265 1.00 69.75 215 SER A O 1
ATOM 1751 N N . SER A 1 216 ? -25.201 -8.168 17.445 1.00 57.75 216 SER A N 1
ATOM 1752 C CA . SER A 1 216 ? -25.573 -9.557 17.744 1.00 57.75 216 SER A CA 1
ATOM 1753 C C . SER A 1 216 ? -27.037 -9.687 18.166 1.00 57.75 216 SER A C 1
ATOM 1755 O O . SER A 1 216 ? -27.667 -8.640 18.432 1.00 57.75 216 SER A O 1
#

Nearest PDB structures (foldseek):
  3uqb-assembly1_A  TM=9.803E-01  e=1.985E-08  Saccharomyces cerevisiae S288C
  2eke-assembly1_C  TM=8.312E-01  e=7.673E-09  Saccharomyces cerevisiae
  5jne-assembly1_A  TM=9.105E-01  e=3.094E-08  Saccharomyces cerevisiae S288C
  2eke-assembly2_D  TM=8.337E-01  e=7.202E-09  Saccharomyces cerevisiae
  5jne-assembly2_E  TM=8.793E-01  e=2.401E-08  Saccharomyces cerevisiae S288C

Mean predicted aligned error: 22.46 Å